Protein AF-A0A7K9BKX6-F1 (afdb_monomer_lite)

InterPro domains:
  IPR001978 Troponin [PF00992] (5-139)
  IPR027707 Troponin T [PTHR11521] (1-182)
  IPR038077 Troponin domain superfamily [G3DSA:1.20.5.350] (92-183)
  IPR038077 Troponin domain superfamily [SSF90250] (75-183)

Radius of gyration: 41.05 Å; chains: 1; bounding box: 101×27×125 Å

pLDDT: mean 86.69, std 15.36, range [41.31, 98.44]

Sequence (183 aa):
DIHRKRMEKDLNELQALIEAHFESRKKEEEELMSLKDRIEKRRAERAEQQRIRSEREKERQARVAEERARKEEEEARKRAEEEARKKKAFSNMLHFGGYMQKSEKKGGKRQTEREKKKKILSERRKPLNIDHLSEDKLRDKAKELWQTIRDLEAEKFDLQEKFKRQKYEINVLRNRVSDHQKV

Organism: NCBI:txid2585815

Structure (mmCIF, N/CA/C/O backbone):
data_AF-A0A7K9BKX6-F1
#
_entry.id   AF-A0A7K9BKX6-F1
#
loop_
_atom_site.group_PDB
_atom_site.id
_atom_site.type_symbol
_atom_site.label_atom_id
_atom_site.label_alt_id
_atom_site.label_comp_id
_atom_site.label_asym_id
_atom_site.label_entity_id
_atom_site.label_seq_id
_atom_site.pdbx_PDB_ins_code
_atom_site.Cartn_x
_atom_site.Cartn_y
_atom_site.Cartn_z
_atom_site.occupancy
_atom_site.B_iso_or_equiv
_atom_site.auth_seq_id
_atom_site.auth_comp_id
_atom_site.auth_asym_id
_atom_site.auth_atom_id
_atom_site.pdbx_PDB_model_num
ATOM 1 N N . ASP A 1 1 ? -54.425 11.930 74.522 1.00 69.31 1 ASP A N 1
ATOM 2 C CA . ASP A 1 1 ? -54.157 12.562 73.217 1.00 69.31 1 ASP A CA 1
ATOM 3 C C . ASP A 1 1 ? -53.451 11.555 72.304 1.00 69.31 1 ASP A C 1
ATOM 5 O O . ASP A 1 1 ? -52.259 11.311 72.455 1.00 69.31 1 ASP A O 1
ATOM 9 N N . ILE A 1 2 ? -54.225 10.857 71.468 1.00 87.25 2 ILE A N 1
ATOM 10 C CA . ILE A 1 2 ? -53.761 9.760 70.592 1.00 87.25 2 ILE A CA 1
ATOM 11 C C . ILE A 1 2 ? -53.184 10.314 69.283 1.00 87.25 2 ILE A C 1
ATOM 13 O O . ILE A 1 2 ? -52.241 9.752 68.732 1.00 87.25 2 ILE A O 1
ATOM 17 N N . HIS A 1 3 ? -53.724 11.441 68.815 1.00 90.94 3 HIS A N 1
ATOM 18 C CA . HIS A 1 3 ? -53.309 12.084 67.574 1.00 90.94 3 HIS A CA 1
ATOM 19 C C . HIS A 1 3 ? -51.856 12.559 67.654 1.00 90.94 3 HIS A C 1
ATOM 21 O O . HIS A 1 3 ? -51.069 12.287 66.753 1.00 90.94 3 HIS A O 1
ATOM 27 N N . ARG A 1 4 ? -51.473 13.197 68.767 1.00 90.94 4 ARG A N 1
ATOM 28 C CA . ARG A 1 4 ? -50.094 13.655 68.984 1.00 90.94 4 ARG A CA 1
ATOM 29 C C . ARG A 1 4 ? -49.081 12.510 68.950 1.00 90.94 4 ARG A C 1
ATOM 31 O O . ARG A 1 4 ? -48.081 12.616 68.258 1.00 90.94 4 ARG A O 1
ATOM 38 N N . LYS A 1 5 ? -49.384 11.391 69.620 1.00 91.69 5 LYS A N 1
ATOM 39 C CA . LYS A 1 5 ? -48.521 10.196 69.630 1.00 91.69 5 LYS A CA 1
ATOM 40 C C . LYS A 1 5 ? -48.386 9.550 68.251 1.00 91.69 5 LYS A C 1
ATOM 42 O O . LYS A 1 5 ? -47.322 9.036 67.928 1.00 91.69 5 LYS A O 1
ATOM 47 N N . ARG A 1 6 ? -49.456 9.558 67.446 1.00 91.81 6 ARG A N 1
ATOM 48 C CA . ARG A 1 6 ? -49.405 9.073 66.060 1.00 91.81 6 ARG A CA 1
ATOM 49 C C . ARG A 1 6 ? -48.524 9.983 65.205 1.00 91.81 6 ARG A C 1
ATOM 51 O O . ARG A 1 6 ? -47.612 9.488 64.567 1.00 91.81 6 ARG A O 1
ATOM 58 N N . MET A 1 7 ? -48.727 11.296 65.289 1.00 91.44 7 MET A N 1
ATOM 59 C CA . MET A 1 7 ? -47.935 12.268 64.535 1.00 91.44 7 MET A CA 1
ATOM 60 C C . MET A 1 7 ? -46.447 12.210 64.899 1.00 91.44 7 MET A C 1
ATOM 62 O O . MET A 1 7 ? -45.608 12.241 64.014 1.00 91.44 7 MET A O 1
ATOM 66 N N . GLU A 1 8 ? -46.114 12.063 66.181 1.00 93.38 8 GLU A N 1
ATOM 67 C CA . GLU A 1 8 ? -44.735 11.923 66.665 1.00 93.38 8 GLU A CA 1
ATOM 68 C C . GLU A 1 8 ? -44.078 10.617 66.186 1.00 93.38 8 GLU A C 1
ATOM 70 O O . GLU A 1 8 ? -42.917 10.614 65.782 1.00 93.38 8 GLU A O 1
ATOM 75 N N . LYS A 1 9 ? -44.838 9.514 66.151 1.00 94.75 9 LYS A N 1
ATOM 76 C CA . LYS A 1 9 ? -44.383 8.247 65.568 1.00 94.75 9 LYS A CA 1
ATOM 77 C C . LYS A 1 9 ? -44.112 8.388 64.066 1.00 94.75 9 LYS A C 1
ATOM 79 O O . LYS A 1 9 ? -43.040 7.994 63.619 1.00 94.75 9 LYS A O 1
ATOM 84 N N . ASP A 1 10 ? -45.052 8.960 63.318 1.00 94.00 10 ASP A N 1
ATOM 85 C CA . ASP A 1 10 ? -44.941 9.119 61.865 1.00 94.00 10 ASP A CA 1
ATOM 86 C C . ASP A 1 10 ? -43.761 10.037 61.496 1.00 94.00 10 ASP A C 1
ATOM 88 O O . ASP A 1 10 ? -43.053 9.783 60.525 1.00 94.00 10 ASP A O 1
ATOM 92 N N . LEU A 1 11 ? -43.499 11.077 62.298 1.00 95.12 11 LEU A N 1
ATOM 93 C CA . LEU A 1 11 ? -42.370 11.993 62.104 1.00 95.12 11 LEU A CA 1
ATOM 94 C C . LEU A 1 11 ? -41.026 11.299 62.368 1.00 95.12 11 LEU A C 1
ATOM 96 O O . LEU A 1 11 ? -40.093 11.457 61.584 1.00 95.12 11 LEU A O 1
ATOM 100 N N . ASN A 1 12 ? -40.950 10.470 63.414 1.00 94.56 12 ASN A N 1
ATOM 101 C CA . ASN A 1 12 ? -39.765 9.661 63.706 1.00 94.56 12 ASN A CA 1
ATOM 102 C C . ASN A 1 12 ? -39.516 8.589 62.633 1.00 94.56 12 ASN A C 1
ATOM 104 O O . ASN A 1 12 ? -38.376 8.395 62.215 1.00 94.56 12 ASN A O 1
ATOM 108 N N . GLU A 1 13 ? -40.565 7.911 62.156 1.00 94.19 13 GLU A N 1
ATOM 109 C CA . GLU A 1 13 ? -40.457 6.938 61.061 1.00 94.19 13 GLU A CA 1
ATOM 110 C C . GLU A 1 13 ? -40.026 7.615 59.754 1.00 94.19 13 GLU A C 1
ATOM 112 O O . GLU A 1 13 ? -39.146 7.104 59.061 1.00 94.19 13 GLU A O 1
ATOM 117 N N . LEU A 1 14 ? -40.580 8.790 59.440 1.00 95.62 14 LEU A N 1
ATOM 118 C CA . LEU A 1 14 ? -40.179 9.570 58.272 1.00 95.62 14 LEU A CA 1
ATOM 119 C C . LEU A 1 14 ? -38.705 9.979 58.350 1.00 95.62 14 LEU A C 1
ATOM 121 O O . LEU A 1 14 ? -37.978 9.838 57.369 1.00 95.62 14 LEU A O 1
ATOM 125 N N . GLN A 1 15 ? -38.247 10.449 59.509 1.00 95.06 15 GLN A N 1
ATOM 126 C CA . GLN A 1 15 ? -36.861 10.867 59.696 1.00 95.06 15 GLN A CA 1
ATOM 127 C C . GLN A 1 15 ? -35.887 9.685 59.590 1.00 95.06 15 GLN A C 1
ATOM 129 O O . GLN A 1 15 ? -34.880 9.788 58.891 1.00 95.06 15 GLN A O 1
ATOM 134 N N . ALA A 1 16 ? -36.242 8.529 60.160 1.00 95.44 16 ALA A N 1
ATOM 135 C CA . ALA A 1 16 ? -35.469 7.298 60.013 1.00 95.44 16 ALA A CA 1
ATOM 136 C C . ALA A 1 16 ? -35.407 6.809 58.553 1.00 95.44 16 ALA A C 1
ATOM 138 O O . ALA A 1 16 ? -34.349 6.384 58.090 1.00 95.44 16 ALA A O 1
ATOM 139 N N . LEU A 1 17 ? -36.512 6.895 57.801 1.00 96.75 17 LEU A N 1
ATOM 140 C CA . LEU A 1 17 ? -36.543 6.543 56.375 1.00 96.75 17 LEU A CA 1
ATOM 141 C C . LEU A 1 17 ? -35.673 7.479 55.531 1.00 96.75 17 LEU A C 1
ATOM 143 O O . LEU A 1 17 ? -34.969 7.019 54.630 1.00 96.75 17 LEU A O 1
ATOM 147 N N . ILE A 1 18 ? -35.708 8.780 55.827 1.00 95.94 18 ILE A N 1
ATOM 148 C CA . ILE A 1 18 ? -34.876 9.783 55.161 1.00 95.94 18 ILE A CA 1
ATOM 149 C C . ILE A 1 18 ? -33.394 9.479 55.409 1.00 95.94 18 ILE A C 1
ATOM 151 O O . ILE A 1 18 ? -32.629 9.359 54.450 1.00 95.94 18 ILE A O 1
ATOM 155 N N . GLU A 1 19 ? -32.990 9.300 56.668 1.00 96.38 19 GLU A N 1
ATOM 156 C CA . GLU A 1 19 ? -31.602 8.994 57.033 1.00 96.38 19 GLU A CA 1
ATOM 157 C C . GLU A 1 19 ? -31.124 7.679 56.408 1.00 96.38 19 GLU A C 1
ATOM 159 O O . GLU A 1 19 ? -30.064 7.650 55.779 1.00 96.38 19 GLU A O 1
ATOM 164 N N . ALA A 1 20 ? -31.933 6.616 56.478 1.00 96.94 20 ALA A N 1
ATOM 165 C CA . ALA A 1 20 ? -31.607 5.329 55.871 1.00 96.94 20 ALA A CA 1
ATOM 166 C C . ALA A 1 20 ? -31.428 5.432 54.346 1.00 96.94 20 ALA A C 1
ATOM 168 O O . ALA A 1 20 ? -30.498 4.841 53.792 1.00 96.94 20 ALA A O 1
ATOM 169 N N . HIS A 1 21 ? -32.278 6.204 53.659 1.00 97.62 21 HIS A N 1
ATOM 170 C CA . HIS A 1 21 ? -32.157 6.415 52.217 1.00 97.62 21 HIS A CA 1
ATOM 171 C C . HIS A 1 21 ? -30.866 7.162 51.855 1.00 97.62 21 HIS A C 1
ATOM 173 O O . HIS A 1 21 ? -30.152 6.745 50.940 1.00 97.62 21 HIS A O 1
ATOM 179 N N . PHE A 1 22 ? -30.541 8.243 52.571 1.00 97.44 22 PHE A N 1
ATOM 180 C CA . PHE A 1 22 ? -29.318 9.011 52.324 1.00 97.44 22 PHE A CA 1
ATOM 181 C C . PHE A 1 22 ? -28.056 8.208 52.634 1.00 97.44 22 PHE A C 1
ATOM 183 O O . PHE A 1 22 ? -27.125 8.213 51.830 1.00 97.44 22 PHE A O 1
ATOM 190 N N . GLU A 1 23 ? -28.027 7.478 53.750 1.00 97.06 23 GLU A N 1
ATOM 191 C CA . GLU A 1 23 ? -26.905 6.601 54.084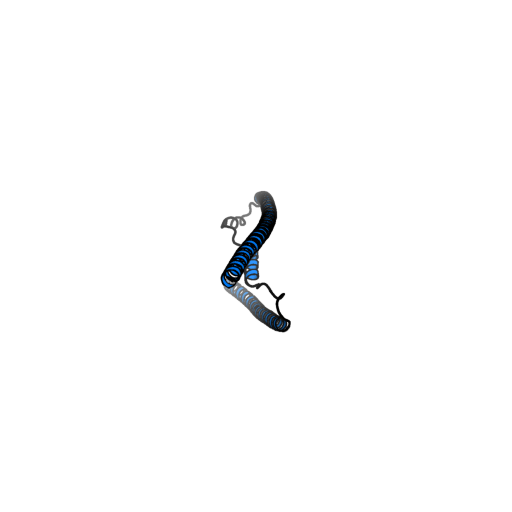 1.00 97.06 23 GLU A CA 1
ATOM 192 C C . GLU A 1 23 ? -26.711 5.493 53.048 1.00 97.06 23 GLU A C 1
ATOM 194 O O . GLU A 1 23 ? -25.579 5.239 52.629 1.00 97.06 23 GLU A O 1
ATOM 199 N N . SER A 1 24 ? -27.799 4.847 52.618 1.00 96.94 24 SER A N 1
ATOM 200 C CA . SER A 1 24 ? -27.739 3.787 51.610 1.00 96.94 24 SER A CA 1
ATOM 201 C C . SER A 1 24 ? -27.212 4.322 50.282 1.00 96.94 24 SER A C 1
ATOM 203 O O . SER A 1 24 ? -26.294 3.737 49.713 1.00 96.94 24 SER A O 1
ATOM 205 N N . ARG A 1 25 ? -27.748 5.454 49.805 1.00 96.94 25 ARG A N 1
ATOM 206 C CA . ARG A 1 25 ? -27.301 6.093 48.558 1.00 96.94 25 ARG A CA 1
ATOM 207 C C . ARG A 1 25 ? -25.845 6.516 48.629 1.00 96.94 25 ARG A C 1
ATOM 209 O O . ARG A 1 25 ? -25.101 6.254 47.696 1.00 96.94 25 ARG A O 1
ATOM 216 N N . LYS A 1 26 ? -25.428 7.127 49.737 1.00 97.19 26 LYS A N 1
ATOM 217 C CA . LYS A 1 26 ? -24.045 7.569 49.918 1.00 97.19 26 LYS A CA 1
ATOM 218 C C . LYS A 1 26 ? -23.067 6.393 49.869 1.00 97.19 26 LYS A C 1
ATOM 220 O O . LYS A 1 26 ? -22.067 6.477 49.166 1.00 97.19 26 LYS A O 1
ATOM 225 N N . LYS A 1 27 ? -23.373 5.292 50.566 1.00 97.12 27 LYS A N 1
ATOM 226 C CA . LYS A 1 27 ? -22.548 4.071 50.539 1.00 97.12 27 LYS A CA 1
ATOM 227 C C . LYS A 1 27 ? -22.476 3.477 49.130 1.00 97.12 27 LYS A C 1
ATOM 229 O O . LYS A 1 27 ? -21.385 3.197 48.644 1.00 97.12 27 LYS A O 1
ATOM 234 N N . GLU A 1 28 ? -23.615 3.357 48.450 1.00 95.50 28 GLU A N 1
ATOM 235 C CA . GLU A 1 28 ? -23.678 2.834 47.080 1.00 95.50 28 GLU A CA 1
ATOM 236 C C . GLU A 1 28 ? -22.910 3.722 46.081 1.00 95.50 28 GLU A C 1
ATOM 238 O O . GLU A 1 28 ? -22.169 3.218 45.235 1.00 95.50 28 GLU A O 1
ATOM 243 N N . GLU A 1 29 ? -23.029 5.048 46.191 1.00 96.12 29 GLU A N 1
ATOM 244 C CA . GLU A 1 29 ? -22.307 5.998 45.341 1.00 96.12 29 GLU A CA 1
ATOM 245 C C . GLU A 1 29 ? -20.794 5.959 45.583 1.00 96.12 29 GLU A C 1
ATOM 247 O O . GLU A 1 29 ? -20.027 5.945 44.617 1.00 96.12 29 GLU A O 1
ATOM 252 N N . GLU A 1 30 ? -20.346 5.891 46.840 1.00 96.81 30 GLU A N 1
ATOM 253 C CA . GLU A 1 30 ? -18.925 5.763 47.185 1.00 96.81 30 GLU A CA 1
ATOM 254 C C . GLU A 1 30 ? -18.325 4.452 46.644 1.00 96.81 30 GLU A C 1
ATOM 256 O O . GLU A 1 30 ? -17.238 4.456 46.053 1.00 96.81 30 GLU A O 1
ATOM 261 N N . GLU A 1 31 ? -19.047 3.335 46.766 1.00 96.00 31 GLU A N 1
ATOM 262 C CA . GLU A 1 31 ? -18.638 2.045 46.201 1.00 96.00 31 GLU A CA 1
ATOM 263 C C . GLU A 1 31 ? -18.579 2.085 44.669 1.00 96.00 31 GLU A C 1
ATOM 265 O O . GLU A 1 31 ? -17.600 1.627 44.062 1.00 96.00 31 GLU A O 1
ATOM 270 N N . LEU A 1 32 ? -19.588 2.684 44.030 1.00 96.62 32 LEU A N 1
ATOM 271 C CA . LEU A 1 32 ? -19.644 2.822 42.580 1.00 96.62 32 LEU A CA 1
ATOM 272 C C . LEU A 1 32 ? -18.514 3.715 42.053 1.00 96.62 32 LEU A C 1
ATOM 274 O O . LEU A 1 32 ? -17.904 3.382 41.033 1.00 96.62 32 LEU A O 1
ATOM 278 N N . MET A 1 33 ? -18.210 4.824 42.734 1.00 95.94 33 MET A N 1
ATOM 279 C CA . MET A 1 33 ? -17.077 5.687 42.389 1.00 95.94 33 MET A CA 1
ATOM 280 C C . MET A 1 33 ? -15.748 4.941 42.534 1.00 95.94 33 MET A C 1
ATOM 282 O O . MET A 1 33 ? -14.973 4.894 41.581 1.00 95.94 33 MET A O 1
ATOM 286 N N . SER A 1 34 ? -15.523 4.251 43.657 1.00 97.00 34 SER A N 1
ATOM 287 C CA . SER A 1 34 ? -14.314 3.439 43.870 1.00 97.00 34 SER A CA 1
ATOM 288 C C . SER A 1 34 ? -14.124 2.366 42.791 1.00 97.00 34 SER A C 1
ATOM 290 O O . SER A 1 34 ? -13.004 2.099 42.334 1.00 97.00 34 SER A O 1
ATOM 292 N N . LEU A 1 35 ? -15.217 1.733 42.353 1.00 97.38 35 LEU A N 1
ATOM 293 C CA . LEU A 1 35 ? -15.184 0.739 41.285 1.00 97.38 35 LEU A CA 1
ATOM 294 C C . LEU A 1 35 ? -14.858 1.372 39.925 1.00 97.38 35 LEU A C 1
ATOM 296 O O . LEU A 1 35 ? -14.028 0.831 39.185 1.00 97.38 35 LEU A O 1
ATOM 300 N N . LYS A 1 36 ? -15.476 2.515 39.602 1.00 96.94 36 LYS A N 1
ATOM 301 C CA . LYS A 1 36 ? -15.210 3.268 38.367 1.00 96.94 36 LYS A CA 1
ATOM 302 C C . LYS A 1 36 ? -13.753 3.715 38.288 1.00 96.94 36 LYS A C 1
ATOM 304 O O . LYS A 1 36 ? -13.104 3.404 37.290 1.00 96.94 36 LYS A O 1
ATOM 309 N N . ASP A 1 37 ? -13.211 4.292 39.356 1.00 97.31 37 ASP A N 1
ATOM 310 C CA . ASP A 1 37 ? -11.809 4.722 39.427 1.00 97.31 37 ASP A CA 1
ATOM 311 C C . ASP A 1 37 ? -10.844 3.558 39.178 1.00 97.31 37 ASP A C 1
ATOM 313 O O . ASP A 1 37 ? -9.831 3.680 38.484 1.00 97.31 37 ASP A O 1
ATOM 317 N N . ARG A 1 38 ? -11.162 2.374 39.712 1.00 97.81 38 ARG A N 1
ATOM 318 C CA . ARG A 1 38 ? -10.349 1.166 39.524 1.00 97.81 38 ARG A CA 1
ATOM 319 C C . ARG A 1 38 ? -10.413 0.646 38.091 1.00 97.81 38 ARG A C 1
ATOM 321 O O . ARG A 1 38 ? -9.401 0.186 37.558 1.00 97.81 38 ARG A O 1
ATOM 328 N N . ILE A 1 39 ? -11.587 0.705 37.461 1.00 96.56 39 ILE A N 1
ATOM 329 C CA . ILE A 1 39 ? -11.751 0.361 36.044 1.00 96.56 39 ILE A CA 1
ATOM 330 C C . ILE A 1 39 ? -10.978 1.348 35.169 1.00 96.56 39 ILE A C 1
ATOM 332 O O . ILE A 1 39 ? -10.296 0.916 34.237 1.00 96.56 39 ILE A O 1
ATOM 336 N N . GLU A 1 40 ? -11.060 2.641 35.467 1.00 96.81 40 GLU A N 1
ATOM 337 C CA . GLU A 1 40 ? -10.374 3.691 34.721 1.00 96.81 40 GLU A CA 1
ATOM 338 C C . GLU A 1 40 ? -8.855 3.544 34.819 1.00 96.81 40 GLU A C 1
ATOM 340 O O . GLU A 1 40 ? -8.191 3.467 33.784 1.00 96.81 40 GLU A O 1
ATOM 345 N N . LYS A 1 41 ? -8.312 3.331 36.026 1.00 97.50 41 LYS A N 1
ATOM 346 C CA . LYS A 1 41 ? -6.887 3.014 36.226 1.00 97.50 41 LYS A CA 1
ATOM 347 C C . LYS A 1 41 ? -6.447 1.802 35.403 1.00 97.50 41 LYS A C 1
ATOM 349 O O . LYS A 1 41 ? -5.485 1.890 34.647 1.00 97.50 41 LYS A O 1
ATOM 354 N N . ARG A 1 42 ? -7.203 0.697 35.435 1.00 96.56 42 ARG A N 1
ATOM 355 C CA . ARG A 1 42 ? -6.898 -0.502 34.624 1.00 96.56 42 ARG A CA 1
ATOM 356 C C . ARG A 1 42 ? -6.993 -0.264 33.115 1.00 96.56 42 ARG A C 1
ATOM 358 O O . ARG A 1 42 ? -6.379 -1.005 32.344 1.00 96.56 42 ARG A O 1
ATOM 365 N N . ARG A 1 43 ? -7.834 0.667 32.658 1.00 96.69 43 ARG A N 1
ATOM 366 C CA . ARG A 1 43 ? -7.916 1.051 31.239 1.00 96.69 43 ARG A CA 1
ATOM 367 C C . ARG A 1 43 ? -6.710 1.901 30.848 1.00 96.69 43 ARG A C 1
ATOM 369 O O . ARG A 1 43 ? -6.109 1.611 29.817 1.00 96.69 43 ARG A O 1
ATOM 376 N N . ALA A 1 44 ? -6.330 2.866 31.683 1.00 94.56 44 ALA A N 1
ATOM 377 C CA . ALA A 1 44 ? -5.144 3.692 31.487 1.00 94.56 44 ALA A CA 1
ATOM 378 C C . ALA A 1 44 ? -3.859 2.845 31.455 1.00 94.56 44 ALA A C 1
ATOM 380 O O . ALA A 1 44 ? -3.076 2.961 30.518 1.00 94.56 44 ALA A O 1
ATOM 381 N N . GLU A 1 45 ? -3.693 1.905 32.390 1.00 96.25 45 GLU A N 1
ATOM 382 C CA . GLU A 1 45 ? -2.558 0.969 32.410 1.00 96.25 45 GLU A CA 1
ATOM 383 C C . GLU A 1 45 ? -2.473 0.124 31.132 1.00 96.25 45 GLU A C 1
ATOM 385 O O . GLU A 1 45 ? -1.395 -0.048 30.564 1.00 96.25 45 GLU A O 1
ATOM 390 N N . ARG A 1 46 ? -3.608 -0.387 30.634 1.00 96.38 46 ARG A N 1
ATOM 391 C CA . ARG A 1 46 ? -3.646 -1.140 29.369 1.00 96.38 46 ARG A CA 1
ATOM 392 C C . ARG A 1 46 ? -3.305 -0.267 28.163 1.00 96.38 46 ARG A C 1
ATOM 394 O O . ARG A 1 46 ? -2.587 -0.727 27.277 1.00 96.38 46 ARG A O 1
ATOM 401 N N . ALA A 1 47 ? -3.801 0.968 28.126 1.00 94.75 47 ALA A N 1
ATOM 402 C CA . ALA A 1 47 ? -3.469 1.920 27.071 1.00 94.75 47 ALA A CA 1
ATOM 403 C C . ALA A 1 47 ? -1.964 2.238 27.062 1.00 94.75 47 ALA A C 1
ATOM 405 O O . ALA A 1 47 ? -1.341 2.234 26.000 1.00 94.75 47 ALA A O 1
ATOM 406 N N . GLU A 1 48 ? -1.367 2.412 28.241 1.00 95.25 48 GLU A N 1
ATOM 407 C CA . GLU A 1 48 ? 0.065 2.670 28.382 1.00 95.25 48 GLU A CA 1
ATOM 408 C C . GLU A 1 48 ? 0.911 1.453 27.983 1.00 95.25 48 GLU A C 1
ATOM 410 O O . GLU A 1 48 ? 1.859 1.575 27.207 1.00 95.25 48 GLU A O 1
ATOM 415 N N . GLN A 1 49 ? 0.521 0.242 28.397 1.00 94.25 49 GLN A N 1
ATOM 416 C CA . GLN A 1 49 ? 1.176 -0.988 27.938 1.00 94.25 49 GLN A CA 1
ATOM 417 C C . GLN A 1 49 ? 1.148 -1.123 26.410 1.00 94.25 49 GLN A C 1
ATOM 419 O O . GLN A 1 49 ? 2.141 -1.543 25.808 1.00 94.25 49 GLN A O 1
ATOM 424 N N . GLN A 1 50 ? 0.034 -0.758 25.773 1.00 92.56 50 GLN A N 1
ATOM 425 C CA . GLN A 1 50 ? -0.090 -0.793 24.319 1.00 92.56 50 GLN A CA 1
ATOM 426 C C . GLN A 1 50 ? 0.812 0.252 23.646 1.00 92.56 50 GLN A C 1
ATOM 428 O O . GLN A 1 50 ? 1.472 -0.072 22.655 1.00 92.56 50 GLN A O 1
ATOM 433 N N . ARG A 1 51 ? 0.906 1.469 24.204 1.00 93.75 51 ARG A N 1
ATOM 434 C CA . ARG A 1 51 ? 1.858 2.499 23.753 1.00 93.75 51 ARG A CA 1
ATOM 435 C C . ARG A 1 51 ? 3.298 2.001 23.819 1.00 93.75 51 ARG A C 1
ATOM 437 O O . ARG A 1 51 ? 3.987 2.035 22.803 1.00 93.75 51 ARG A O 1
ATOM 444 N N . ILE A 1 52 ? 3.722 1.467 24.964 1.00 94.81 52 ILE A N 1
ATOM 445 C CA . ILE A 1 52 ? 5.087 0.956 25.162 1.00 94.81 52 ILE A CA 1
ATOM 446 C C . ILE A 1 52 ? 5.402 -0.172 24.170 1.00 94.81 52 ILE A C 1
ATOM 448 O O . ILE A 1 52 ? 6.496 -0.221 23.606 1.00 94.81 52 ILE A O 1
ATOM 452 N N . ARG A 1 53 ? 4.454 -1.088 23.922 1.00 92.62 53 ARG A N 1
ATOM 453 C CA . ARG A 1 53 ? 4.629 -2.149 22.915 1.00 92.62 53 ARG A CA 1
ATOM 454 C C . ARG A 1 53 ? 4.805 -1.573 21.513 1.00 92.62 53 ARG A C 1
ATOM 456 O O . ARG A 1 53 ? 5.745 -1.965 20.825 1.00 92.62 53 ARG A O 1
ATOM 463 N N . SER A 1 54 ? 3.950 -0.629 21.121 1.00 92.75 54 SER A N 1
ATOM 464 C CA . SER A 1 54 ? 4.034 0.029 19.815 1.00 92.75 54 SER A CA 1
ATOM 465 C C . SER A 1 54 ? 5.348 0.792 19.633 1.00 92.75 54 SER A C 1
ATOM 467 O O . SER A 1 54 ? 5.923 0.765 18.547 1.00 92.75 54 SER A O 1
ATOM 469 N N . GLU A 1 55 ? 5.836 1.457 20.678 1.00 93.06 55 GLU A N 1
ATOM 470 C CA . GLU A 1 55 ? 7.089 2.209 20.646 1.00 93.06 55 GLU A CA 1
ATOM 471 C C . GLU A 1 55 ? 8.302 1.280 20.524 1.00 93.06 55 GLU A C 1
ATOM 473 O O . GLU A 1 55 ? 9.132 1.472 19.636 1.00 93.06 55 GLU A O 1
ATOM 478 N N . ARG A 1 56 ? 8.346 0.196 21.311 1.00 93.44 56 ARG A N 1
ATOM 479 C CA . ARG A 1 56 ? 9.393 -0.836 21.207 1.00 93.44 56 ARG A CA 1
ATOM 480 C C . ARG A 1 56 ? 9.415 -1.519 19.841 1.00 93.44 56 ARG A C 1
ATOM 482 O O . ARG A 1 56 ? 10.485 -1.868 19.343 1.00 93.44 56 ARG A O 1
ATOM 489 N N . GLU A 1 57 ? 8.253 -1.753 19.236 1.00 91.81 57 GLU A N 1
ATOM 490 C CA . GLU A 1 57 ? 8.174 -2.329 17.893 1.00 91.81 57 GLU A CA 1
ATOM 491 C C . GLU A 1 57 ? 8.683 -1.349 16.832 1.00 91.81 57 GLU A C 1
ATOM 493 O O . GLU A 1 57 ? 9.486 -1.729 15.976 1.00 91.81 57 GLU A O 1
ATOM 498 N N . LYS A 1 58 ? 8.302 -0.072 16.939 1.00 93.25 58 LYS A N 1
ATOM 499 C CA . LYS A 1 58 ? 8.792 0.991 16.057 1.00 93.25 58 LYS A CA 1
ATOM 500 C C . LYS A 1 58 ? 10.309 1.165 16.163 1.00 93.25 58 LYS A C 1
ATOM 502 O O . LYS A 1 58 ? 10.976 1.272 15.138 1.00 93.25 58 LYS A O 1
ATOM 507 N N . GLU A 1 59 ? 10.864 1.128 17.372 1.00 92.31 59 GLU A N 1
ATOM 508 C CA . GLU A 1 59 ? 12.310 1.198 17.611 1.00 92.31 59 GLU A CA 1
ATOM 509 C C . GLU A 1 59 ? 13.046 -0.004 16.997 1.00 92.31 59 GLU A C 1
ATOM 511 O O . GLU A 1 59 ? 14.064 0.158 16.322 1.00 92.31 59 GLU A O 1
ATOM 516 N N . ARG A 1 60 ? 12.506 -1.223 17.146 1.00 91.31 60 ARG A N 1
ATOM 517 C CA . ARG A 1 60 ? 13.071 -2.421 16.500 1.00 91.31 60 ARG A CA 1
ATOM 518 C C . ARG A 1 60 ? 13.071 -2.302 14.979 1.00 91.31 60 ARG A C 1
ATOM 520 O O . ARG A 1 60 ? 14.082 -2.622 14.355 1.00 91.31 60 ARG A O 1
ATOM 527 N N . GLN A 1 61 ? 11.969 -1.843 14.388 1.00 88.12 61 GLN A N 1
ATOM 528 C CA . GLN A 1 61 ? 11.883 -1.630 12.942 1.00 88.12 61 GLN A CA 1
ATOM 529 C C . GLN A 1 61 ? 12.871 -0.555 12.472 1.00 88.12 61 GLN A C 1
ATOM 531 O O . GLN A 1 61 ? 13.551 -0.759 11.466 1.00 88.12 61 GLN A O 1
ATOM 536 N N . ALA A 1 62 ? 13.006 0.545 13.220 1.00 89.94 62 ALA A N 1
ATOM 537 C CA . ALA A 1 62 ? 13.965 1.606 12.925 1.00 89.94 62 ALA A CA 1
ATOM 538 C C . ALA A 1 62 ? 15.413 1.094 12.962 1.00 89.94 62 ALA A C 1
ATOM 540 O O . ALA A 1 62 ? 16.155 1.318 12.010 1.00 89.94 62 ALA A O 1
ATOM 541 N N . ARG A 1 63 ? 15.792 0.317 13.987 1.00 90.06 63 ARG A N 1
ATOM 542 C CA . ARG A 1 63 ? 17.140 -0.263 14.103 1.00 90.06 63 ARG A CA 1
ATOM 543 C C . ARG A 1 63 ? 17.470 -1.220 12.957 1.00 90.06 63 ARG A C 1
ATOM 545 O O . ARG A 1 63 ? 18.577 -1.190 12.432 1.00 90.06 63 ARG A O 1
ATOM 552 N N . VAL A 1 64 ? 16.514 -2.056 12.545 1.00 88.81 64 VAL A N 1
ATOM 553 C CA . VAL A 1 64 ? 16.697 -2.960 11.394 1.00 88.81 64 VAL A CA 1
ATOM 554 C C . VAL A 1 64 ? 16.832 -2.169 10.090 1.00 88.81 64 VAL A C 1
ATOM 556 O O . VAL A 1 64 ? 17.657 -2.515 9.244 1.00 88.81 64 VAL A O 1
ATOM 559 N N . ALA A 1 65 ? 16.049 -1.102 9.919 1.00 87.75 65 ALA A N 1
ATOM 560 C CA . ALA A 1 65 ? 16.150 -0.229 8.755 1.00 87.75 65 ALA A CA 1
ATOM 561 C C . ALA A 1 65 ? 17.498 0.509 8.708 1.00 87.75 65 ALA A C 1
ATOM 563 O O . ALA A 1 65 ? 18.106 0.586 7.642 1.00 87.75 65 ALA A O 1
ATOM 564 N N . GLU A 1 66 ? 17.991 0.990 9.849 1.00 86.44 66 GLU A N 1
A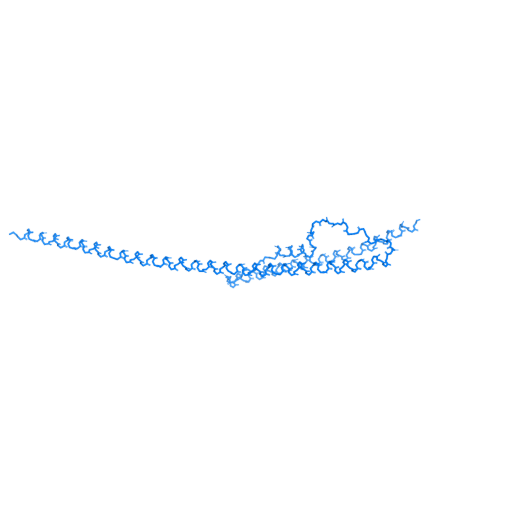TOM 565 C CA . GLU A 1 66 ? 19.286 1.663 9.968 1.00 86.44 66 GLU A CA 1
ATOM 566 C C . GLU A 1 66 ? 20.461 0.703 9.728 1.00 86.44 66 GLU A C 1
ATOM 568 O O . GLU A 1 66 ? 21.362 1.017 8.952 1.00 86.44 66 GLU A O 1
ATOM 573 N N . GLU A 1 67 ? 20.434 -0.505 10.303 1.00 83.75 67 GLU A N 1
ATOM 574 C CA . GLU A 1 67 ? 21.469 -1.521 10.061 1.00 83.75 67 GLU A CA 1
ATOM 575 C C . GLU A 1 67 ? 21.510 -1.928 8.582 1.00 83.75 67 GLU A C 1
ATOM 577 O O . GLU A 1 67 ? 22.584 -2.065 7.989 1.00 83.75 67 GLU A O 1
ATOM 582 N N . ARG A 1 68 ? 20.338 -2.078 7.956 1.00 83.38 68 ARG A N 1
ATOM 583 C CA . ARG A 1 68 ? 20.233 -2.360 6.524 1.00 83.38 68 ARG A CA 1
ATOM 584 C C . ARG A 1 68 ? 20.761 -1.201 5.682 1.00 83.38 68 ARG A C 1
ATOM 586 O O . ARG A 1 68 ? 21.519 -1.451 4.751 1.00 83.38 68 ARG A O 1
ATOM 593 N N . ALA A 1 69 ? 20.417 0.040 6.022 1.00 84.00 69 ALA A N 1
ATOM 594 C CA . ALA A 1 69 ? 20.924 1.223 5.334 1.00 84.00 69 ALA A CA 1
ATOM 595 C C . ALA A 1 69 ? 22.454 1.330 5.446 1.00 84.00 69 ALA A C 1
ATOM 597 O O . ALA A 1 69 ? 23.123 1.589 4.448 1.00 84.00 69 ALA A O 1
ATOM 598 N N . ARG A 1 70 ? 23.020 1.036 6.622 1.00 81.50 70 ARG A N 1
ATOM 599 C CA . ARG A 1 70 ? 24.469 1.038 6.853 1.00 81.50 70 ARG A CA 1
ATOM 600 C C . ARG A 1 70 ? 25.188 -0.063 6.066 1.00 81.50 70 ARG A C 1
ATOM 602 O O . ARG A 1 70 ? 26.240 0.200 5.489 1.00 81.50 70 ARG A O 1
ATOM 609 N N . LYS A 1 71 ? 24.618 -1.273 5.987 1.00 81.94 71 LYS A N 1
ATOM 610 C CA . LYS A 1 71 ? 25.148 -2.361 5.138 1.00 81.94 71 LYS A CA 1
ATOM 611 C C . LYS A 1 71 ? 25.074 -2.012 3.651 1.00 81.94 71 LYS A C 1
ATOM 613 O O . LYS A 1 71 ? 26.035 -2.248 2.925 1.00 81.94 71 LYS A O 1
ATOM 618 N N . GLU A 1 72 ? 23.967 -1.421 3.200 1.00 78.06 72 GLU A N 1
ATOM 619 C CA . GLU A 1 72 ? 23.809 -0.964 1.814 1.00 78.06 72 GLU A CA 1
ATOM 620 C C . GLU A 1 72 ? 24.807 0.160 1.468 1.00 78.06 72 GLU A C 1
ATOM 622 O O . GLU A 1 72 ? 25.363 0.166 0.368 1.00 78.06 72 GLU A O 1
ATOM 627 N N . GLU A 1 73 ? 25.101 1.068 2.404 1.00 76.38 73 GLU A N 1
ATOM 628 C CA . GLU A 1 73 ? 26.104 2.125 2.233 1.00 76.38 73 GLU A CA 1
ATOM 629 C C . GLU A 1 73 ? 27.543 1.578 2.208 1.00 76.38 73 GLU A C 1
ATOM 631 O O . GLU A 1 73 ? 28.337 1.978 1.352 1.00 76.38 73 GLU A O 1
ATOM 636 N N . GLU A 1 74 ? 27.880 0.618 3.075 1.00 80.06 74 GLU A N 1
ATOM 637 C CA . GLU A 1 74 ? 29.205 -0.017 3.089 1.00 80.06 74 GLU A CA 1
ATOM 638 C C . GLU A 1 74 ? 29.449 -0.872 1.832 1.00 80.06 74 GLU A C 1
ATOM 640 O O . GLU A 1 74 ? 30.528 -0.807 1.237 1.00 80.06 74 GLU A O 1
ATOM 645 N N . GLU A 1 75 ? 28.446 -1.624 1.364 1.00 77.81 75 GLU A N 1
ATOM 646 C CA . GLU A 1 75 ? 28.532 -2.345 0.089 1.00 77.81 75 GLU A CA 1
ATOM 647 C C . GLU A 1 75 ? 28.649 -1.397 -1.106 1.00 77.81 75 GLU A C 1
ATOM 649 O O . GLU A 1 75 ? 29.415 -1.666 -2.034 1.00 77.81 75 GLU A O 1
ATOM 654 N N . ALA A 1 76 ? 27.912 -0.283 -1.107 1.00 77.88 76 ALA A N 1
ATOM 655 C CA . ALA A 1 76 ? 28.024 0.723 -2.156 1.00 77.88 76 ALA A CA 1
ATOM 656 C C . ALA A 1 76 ? 29.420 1.360 -2.170 1.00 77.88 76 ALA A C 1
ATOM 658 O O . ALA A 1 76 ? 29.991 1.553 -3.245 1.00 77.88 76 ALA A O 1
ATOM 659 N N . ARG A 1 77 ? 30.004 1.621 -0.994 1.00 78.88 77 ARG A N 1
ATOM 660 C CA . ARG A 1 77 ? 31.368 2.142 -0.873 1.00 78.88 77 ARG A CA 1
ATOM 661 C C . ARG A 1 77 ? 32.412 1.132 -1.351 1.00 78.88 77 ARG A C 1
ATOM 663 O O . ARG A 1 77 ? 33.269 1.509 -2.144 1.00 78.88 77 ARG A O 1
ATOM 670 N N . LYS A 1 78 ? 32.312 -0.145 -0.960 1.00 79.62 78 LYS A N 1
ATOM 671 C CA . LYS A 1 78 ? 33.217 -1.209 -1.442 1.00 79.62 78 LYS A CA 1
ATOM 672 C C . LYS A 1 78 ? 33.115 -1.410 -2.954 1.00 79.62 78 LYS A C 1
ATOM 674 O O . LYS A 1 78 ? 34.142 -1.498 -3.619 1.00 79.62 78 LYS A O 1
ATOM 679 N N . ARG A 1 79 ? 31.901 -1.407 -3.523 1.00 76.06 79 ARG A N 1
ATOM 680 C CA . ARG A 1 79 ? 31.707 -1.467 -4.985 1.00 76.06 79 ARG A CA 1
ATOM 681 C C . ARG A 1 79 ? 32.314 -0.251 -5.687 1.00 76.06 79 ARG A C 1
ATOM 683 O O . ARG A 1 79 ? 32.964 -0.425 -6.711 1.00 76.06 79 ARG A O 1
ATOM 690 N N . ALA A 1 80 ? 32.160 0.951 -5.130 1.00 77.69 80 ALA A N 1
ATOM 691 C CA . ALA A 1 80 ? 32.764 2.162 -5.685 1.00 77.69 80 ALA A CA 1
ATOM 692 C C . ALA A 1 80 ? 34.302 2.152 -5.592 1.00 77.69 80 ALA A C 1
ATOM 694 O O . ALA A 1 80 ? 34.970 2.584 -6.529 1.00 77.69 80 ALA A O 1
ATOM 695 N N . GLU A 1 81 ? 34.878 1.632 -4.504 1.00 78.69 81 GLU A N 1
ATOM 696 C CA . GLU A 1 81 ? 36.331 1.480 -4.342 1.00 78.69 81 GLU A CA 1
ATOM 697 C C . GLU A 1 81 ? 36.903 0.399 -5.281 1.00 78.69 81 GLU A C 1
ATOM 699 O O . GLU A 1 81 ? 37.942 0.624 -5.907 1.00 78.69 81 GLU A O 1
ATOM 704 N N . GLU A 1 82 ? 36.215 -0.734 -5.474 1.00 77.19 82 GLU A N 1
ATOM 705 C CA . GLU A 1 82 ? 36.595 -1.742 -6.475 1.00 77.19 82 GLU A CA 1
ATOM 706 C C . GLU A 1 82 ? 36.470 -1.223 -7.909 1.00 77.19 82 GLU A C 1
ATOM 708 O O . GLU A 1 82 ? 37.348 -1.480 -8.734 1.00 77.19 82 GLU A O 1
ATOM 713 N N . GLU A 1 83 ? 35.408 -0.480 -8.224 1.00 73.25 83 GLU A N 1
ATOM 714 C CA . GLU A 1 83 ? 35.221 0.139 -9.536 1.00 73.25 83 GLU A CA 1
ATOM 715 C C . GLU A 1 83 ? 36.287 1.211 -9.789 1.00 73.25 83 GLU A C 1
ATOM 717 O O . GLU A 1 83 ? 36.856 1.259 -10.877 1.00 73.25 83 GLU A O 1
ATOM 722 N N . ALA A 1 84 ? 36.651 2.007 -8.779 1.00 74.69 84 ALA A N 1
ATOM 723 C CA . ALA A 1 84 ? 37.749 2.965 -8.866 1.00 74.69 84 ALA A CA 1
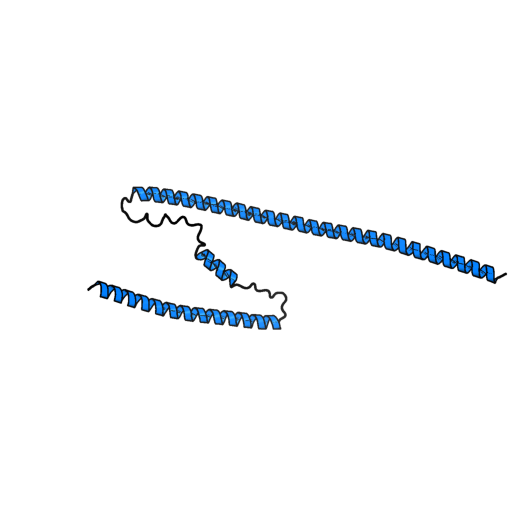ATOM 724 C C . ALA A 1 84 ? 39.109 2.271 -9.038 1.00 74.69 84 ALA A C 1
ATOM 726 O O . ALA A 1 84 ? 39.924 2.720 -9.846 1.00 74.69 84 ALA A O 1
ATOM 727 N N . ARG A 1 85 ? 39.355 1.150 -8.348 1.00 74.00 85 ARG A N 1
ATOM 728 C CA . ARG A 1 85 ? 40.580 0.350 -8.506 1.00 74.00 85 ARG A CA 1
ATOM 729 C C . ARG A 1 85 ? 40.653 -0.295 -9.891 1.00 74.00 85 ARG A C 1
ATOM 731 O O . ARG A 1 85 ? 41.702 -0.222 -10.529 1.00 74.00 85 ARG A O 1
ATOM 738 N N . LYS A 1 86 ? 39.539 -0.842 -10.396 1.00 67.81 86 LYS A N 1
ATOM 739 C CA . LYS A 1 86 ? 39.412 -1.356 -11.772 1.00 67.81 86 LYS A CA 1
ATOM 740 C C . LYS A 1 86 ? 39.600 -0.246 -12.801 1.00 67.81 86 LYS A C 1
ATOM 742 O O . LYS A 1 86 ? 40.353 -0.431 -13.747 1.00 67.81 86 LYS A O 1
ATOM 747 N N . LYS A 1 87 ? 39.003 0.931 -12.594 1.00 66.62 87 LYS A N 1
ATOM 748 C CA . LYS A 1 87 ? 39.157 2.098 -13.472 1.00 66.62 87 LYS A CA 1
ATOM 749 C C . LYS A 1 87 ? 40.587 2.634 -13.458 1.00 66.62 87 LYS A C 1
ATOM 751 O O . LYS A 1 87 ? 41.080 3.006 -14.512 1.00 66.62 87 LYS A O 1
ATOM 756 N N . LYS A 1 88 ? 41.281 2.629 -12.316 1.00 66.44 88 LYS A N 1
ATOM 757 C CA . LYS A 1 88 ? 42.694 3.035 -12.212 1.00 66.44 88 LYS A CA 1
ATOM 758 C C . LYS A 1 88 ? 43.628 2.030 -12.896 1.00 66.44 88 LYS A C 1
ATOM 760 O O . LYS A 1 88 ? 44.542 2.445 -13.598 1.00 66.44 88 LYS A O 1
ATOM 765 N N . ALA A 1 89 ? 43.355 0.729 -12.772 1.00 64.25 89 ALA A N 1
ATOM 766 C CA . ALA A 1 89 ? 44.076 -0.314 -13.506 1.00 64.25 89 ALA A CA 1
ATOM 767 C C . ALA A 1 89 ? 43.823 -0.235 -15.026 1.00 64.25 89 ALA A C 1
ATOM 769 O O . ALA A 1 89 ? 44.756 -0.332 -15.815 1.00 64.25 89 ALA A O 1
ATOM 770 N N . PHE A 1 90 ? 42.579 0.024 -15.437 1.00 54.34 90 PHE A N 1
ATOM 771 C CA . PHE A 1 90 ? 42.192 0.170 -16.844 1.00 54.34 90 PHE A CA 1
ATOM 772 C C . PHE A 1 90 ? 42.693 1.492 -17.458 1.00 54.34 90 PHE A C 1
ATOM 774 O O . PHE A 1 90 ? 43.094 1.525 -18.616 1.00 54.34 90 PHE A O 1
ATOM 781 N N . SER A 1 91 ? 42.761 2.569 -16.666 1.00 53.16 91 SER A N 1
ATOM 782 C CA . SER A 1 91 ? 43.307 3.877 -17.061 1.00 53.16 91 SER A CA 1
ATOM 783 C C . SER A 1 91 ? 44.817 3.851 -17.298 1.00 53.16 91 SER A C 1
ATOM 785 O O . SER A 1 91 ? 45.293 4.649 -18.097 1.00 53.16 91 SER A O 1
ATOM 787 N N . ASN A 1 92 ? 45.565 2.951 -16.650 1.00 51.62 92 ASN A N 1
ATOM 788 C CA . ASN A 1 92 ? 46.993 2.758 -16.934 1.00 51.62 92 ASN A CA 1
ATOM 789 C C . ASN A 1 92 ? 47.245 1.940 -18.215 1.00 51.62 92 ASN A C 1
ATOM 791 O O . ASN A 1 92 ? 48.358 1.958 -18.727 1.00 51.62 92 ASN A O 1
ATOM 795 N N . MET A 1 93 ? 46.233 1.232 -18.733 1.00 49.84 93 MET A N 1
ATOM 796 C CA . MET A 1 93 ? 46.336 0.414 -19.950 1.00 49.84 93 MET A CA 1
ATOM 797 C C . MET A 1 93 ? 45.776 1.115 -21.198 1.00 49.84 93 MET A C 1
ATOM 799 O O . MET A 1 93 ? 46.088 0.725 -22.317 1.00 49.84 93 MET A O 1
ATOM 803 N N . LEU A 1 94 ? 44.963 2.161 -21.028 1.00 47.00 94 LEU A N 1
ATOM 804 C CA . LEU A 1 94 ? 44.303 2.869 -22.124 1.00 47.00 94 LEU A CA 1
ATOM 805 C C . LEU A 1 94 ? 44.640 4.359 -22.107 1.00 47.00 94 LEU A C 1
ATOM 807 O O . LEU A 1 94 ? 43.801 5.217 -21.833 1.00 47.00 94 LEU A O 1
ATOM 811 N N . HIS A 1 95 ? 45.863 4.664 -22.538 1.00 52.62 95 HIS A N 1
ATOM 812 C CA . HIS A 1 95 ? 46.136 5.872 -23.319 1.00 52.62 95 HIS A CA 1
ATOM 813 C C . HIS A 1 95 ? 45.420 5.781 -24.685 1.00 52.62 95 HIS A C 1
ATOM 815 O O . HIS A 1 95 ? 46.047 5.736 -25.737 1.00 52.62 95 HIS A O 1
ATOM 821 N N . PHE A 1 96 ? 44.086 5.724 -24.693 1.00 41.31 96 PHE A N 1
ATOM 822 C CA . PHE A 1 96 ? 43.313 5.868 -25.923 1.00 41.31 96 PHE A CA 1
ATOM 823 C C . PHE A 1 96 ? 41.983 6.562 -25.623 1.00 41.31 96 PHE A C 1
ATOM 825 O O . PHE A 1 96 ? 41.128 6.050 -24.899 1.00 41.31 96 PHE A O 1
ATOM 832 N N . GLY A 1 97 ? 41.892 7.805 -26.097 1.00 50.88 97 GLY A N 1
ATOM 833 C CA . GLY A 1 97 ? 40.898 8.798 -25.716 1.00 50.88 97 GLY A CA 1
ATOM 834 C C . GLY A 1 97 ? 39.445 8.396 -25.963 1.00 50.88 97 GLY A C 1
ATOM 835 O O . GLY A 1 97 ? 39.114 7.660 -26.886 1.00 50.88 97 GLY A O 1
ATOM 836 N N . GLY A 1 98 ? 38.563 8.951 -25.127 1.00 51.81 98 GLY A N 1
ATOM 837 C CA . GLY A 1 98 ? 37.123 9.015 -25.396 1.00 51.81 98 GLY A CA 1
ATOM 838 C C . GLY A 1 98 ? 36.208 8.713 -24.208 1.00 51.81 98 GLY A C 1
ATOM 839 O O . GLY A 1 98 ? 35.048 9.115 -24.223 1.00 51.81 98 GLY A O 1
ATOM 840 N N . TYR A 1 99 ? 36.688 8.057 -23.145 1.00 47.59 99 TYR A N 1
ATOM 841 C CA . TYR A 1 99 ? 35.791 7.552 -22.087 1.00 47.59 99 TYR A CA 1
ATOM 842 C C . TYR A 1 99 ? 35.614 8.468 -20.857 1.00 47.59 99 TYR A C 1
ATOM 844 O O . TYR A 1 99 ? 34.945 8.100 -19.891 1.00 47.59 99 TYR A O 1
ATOM 852 N N . MET A 1 100 ? 36.179 9.680 -20.873 1.00 45.34 100 MET A N 1
ATOM 853 C CA . MET A 1 100 ? 36.174 10.604 -19.723 1.00 45.34 100 MET A CA 1
ATOM 854 C C . MET A 1 100 ? 35.165 11.759 -19.834 1.00 45.34 100 MET A C 1
ATOM 856 O O . MET A 1 100 ? 35.263 12.715 -19.080 1.00 45.34 100 MET A O 1
ATOM 860 N N . GLN A 1 101 ? 34.158 11.688 -20.714 1.00 50.50 101 GLN A N 1
ATOM 861 C CA . GLN A 1 101 ? 33.160 12.770 -20.841 1.00 50.50 101 GLN A CA 1
ATOM 862 C C . GLN A 1 101 ? 31.814 12.493 -20.140 1.00 50.50 101 GLN A C 1
ATOM 864 O O . GLN A 1 101 ? 30.917 13.332 -20.155 1.00 50.50 101 GLN A O 1
ATOM 869 N N . LYS A 1 102 ? 31.637 11.328 -19.496 1.00 52.22 102 LYS A N 1
ATOM 870 C CA . LYS A 1 102 ? 30.378 10.976 -18.799 1.00 52.22 102 LYS A CA 1
ATOM 871 C C . LYS A 1 102 ? 30.461 10.928 -17.271 1.00 52.22 102 LYS A C 1
ATOM 873 O O . LYS A 1 102 ? 29.429 10.731 -16.637 1.00 52.22 102 LYS A O 1
ATOM 878 N N . SER A 1 103 ? 31.631 11.132 -16.662 1.00 47.44 103 SER A N 1
ATOM 879 C CA . SER A 1 103 ? 31.779 11.075 -15.196 1.00 47.44 103 SER A CA 1
ATOM 880 C C . SER A 1 103 ? 31.505 12.393 -14.458 1.00 47.44 103 SER A C 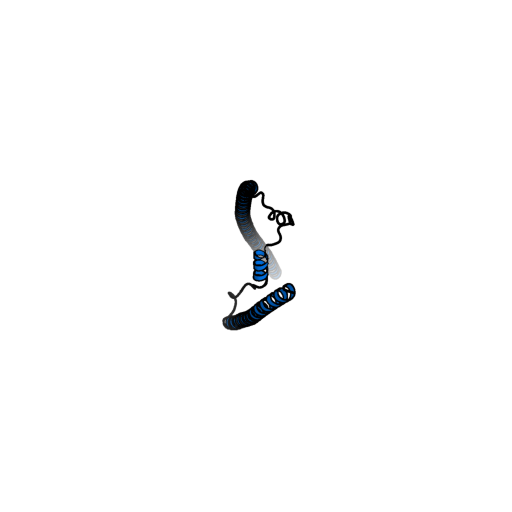1
ATOM 882 O O . SER A 1 103 ? 31.401 12.375 -13.236 1.00 47.44 103 SER A O 1
ATOM 884 N N . GLU A 1 104 ? 31.314 13.516 -15.157 1.00 44.72 104 GLU A N 1
ATOM 885 C CA . GLU A 1 104 ? 31.114 14.843 -14.542 1.00 44.72 104 GLU A CA 1
ATOM 886 C C . GLU A 1 104 ? 29.651 15.318 -14.514 1.00 44.72 104 GLU A C 1
ATOM 888 O O . GLU A 1 104 ? 29.344 16.491 -14.699 1.00 44.72 104 GLU A O 1
ATOM 893 N N . LYS A 1 105 ? 28.701 14.421 -14.239 1.00 50.94 105 LYS A N 1
ATOM 894 C CA . LYS A 1 105 ? 27.363 14.837 -13.779 1.00 50.94 105 LYS A CA 1
ATOM 895 C C . LYS A 1 105 ? 27.121 14.347 -12.357 1.00 50.94 105 LYS A C 1
ATOM 897 O O . LYS A 1 105 ? 26.217 13.559 -12.101 1.00 50.94 105 LYS A O 1
ATOM 902 N N . LYS A 1 106 ? 27.917 14.872 -11.416 1.00 50.09 106 LYS A N 1
ATOM 903 C CA . LYS 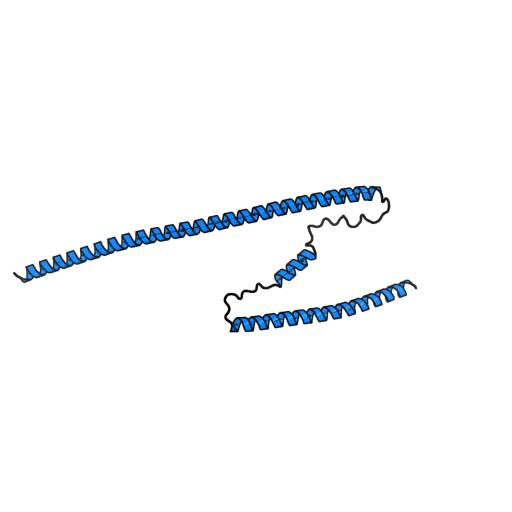A 1 106 ? 27.532 14.991 -9.999 1.00 50.09 106 LYS A CA 1
ATOM 904 C C . LYS A 1 106 ? 26.381 16.007 -9.895 1.00 50.09 106 LYS A C 1
ATOM 906 O O . LYS A 1 106 ? 26.572 17.157 -9.531 1.00 50.09 106 LYS A O 1
ATOM 911 N N . GLY A 1 107 ? 25.179 15.583 -10.271 1.00 47.09 107 GLY A N 1
ATOM 912 C CA . GLY A 1 107 ? 23.921 16.197 -9.849 1.00 47.09 107 GLY A CA 1
ATOM 913 C C . GLY A 1 107 ? 23.216 15.194 -8.945 1.00 47.09 107 GLY A C 1
ATOM 914 O O . GLY A 1 107 ? 23.260 14.003 -9.253 1.00 47.09 107 GLY A O 1
ATOM 915 N N . GLY A 1 108 ? 22.644 15.651 -7.824 1.00 52.16 108 GLY A N 1
ATOM 916 C CA . GLY A 1 108 ? 22.071 14.813 -6.759 1.00 52.16 108 GLY A CA 1
ATOM 917 C C . GLY A 1 108 ? 21.266 13.623 -7.278 1.00 52.16 108 GLY A C 1
ATOM 918 O O . GLY A 1 108 ? 20.651 13.747 -8.334 1.00 52.16 108 GLY A O 1
ATOM 919 N N . LYS A 1 109 ? 21.320 12.486 -6.551 1.00 58.44 109 LYS A N 1
ATOM 920 C CA . LYS A 1 109 ? 20.722 11.178 -6.897 1.00 58.44 109 LYS A CA 1
ATOM 921 C C . LYS A 1 109 ? 19.422 11.366 -7.688 1.00 58.44 109 LYS A C 1
ATOM 923 O O . LYS A 1 109 ? 18.345 11.488 -7.110 1.00 58.44 109 LYS A O 1
ATOM 928 N N . ARG A 1 1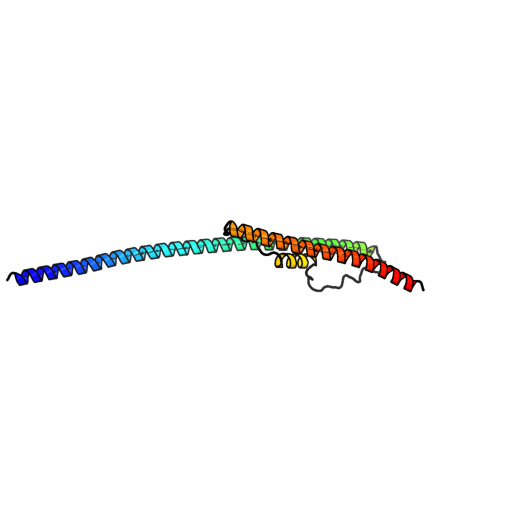10 ? 19.524 11.437 -9.022 1.00 64.31 110 ARG A N 1
ATOM 929 C CA . ARG A 1 110 ? 18.348 11.506 -9.884 1.00 64.31 110 ARG A CA 1
ATOM 930 C C . ARG A 1 110 ? 17.647 10.187 -9.656 1.00 64.31 110 ARG A C 1
ATOM 932 O O . ARG A 1 110 ? 18.266 9.146 -9.870 1.00 64.31 110 ARG A O 1
ATOM 939 N N . GLN A 1 111 ? 16.407 10.257 -9.181 1.00 62.25 111 GLN A N 1
ATOM 940 C CA . GLN A 1 111 ? 15.593 9.080 -8.929 1.00 62.25 111 GLN A CA 1
ATOM 941 C C . GLN A 1 111 ? 15.707 8.164 -10.145 1.00 62.25 111 GLN A C 1
ATOM 943 O O . GLN A 1 111 ? 15.459 8.603 -11.276 1.00 62.25 111 GLN A O 1
ATOM 948 N N . THR A 1 112 ? 16.196 6.945 -9.926 1.00 83.50 112 THR A N 1
ATOM 949 C CA . THR A 1 112 ? 16.490 6.047 -11.041 1.00 83.50 112 THR A CA 1
ATOM 950 C C . THR A 1 112 ? 15.195 5.781 -11.807 1.00 83.50 112 THR A C 1
ATOM 952 O O . THR A 1 112 ? 14.110 5.782 -11.223 1.00 83.50 112 THR A O 1
ATOM 955 N N . GLU A 1 113 ? 15.256 5.541 -13.120 1.00 86.94 113 GLU A N 1
ATOM 956 C CA . GLU A 1 113 ? 14.041 5.230 -13.900 1.00 86.94 113 GLU A CA 1
ATOM 957 C C . GLU A 1 113 ? 13.275 4.028 -13.304 1.00 86.94 113 GLU A C 1
ATOM 959 O O . GLU A 1 113 ? 12.047 3.954 -13.366 1.00 86.94 113 GLU A O 1
ATOM 964 N N . ARG A 1 114 ? 13.989 3.128 -12.609 1.00 82.56 114 ARG A N 1
ATOM 965 C CA . ARG A 1 114 ? 13.413 2.040 -11.812 1.00 82.56 114 ARG A CA 1
ATOM 966 C C . ARG A 1 114 ? 12.595 2.546 -10.621 1.00 82.56 114 ARG A C 1
ATOM 968 O O . ARG A 1 114 ? 11.484 2.066 -10.406 1.00 82.56 114 ARG A O 1
ATOM 975 N N . GLU A 1 115 ? 13.126 3.486 -9.847 1.00 86.88 115 GLU A N 1
ATOM 976 C CA . GLU A 1 115 ? 12.424 4.096 -8.714 1.00 86.88 115 GLU A CA 1
ATOM 977 C C . GLU A 1 115 ? 11.217 4.919 -9.169 1.00 86.88 115 GLU A C 1
ATOM 979 O O . GLU A 1 115 ? 10.150 4.793 -8.572 1.00 86.88 115 GLU A O 1
ATOM 984 N N . LYS A 1 116 ? 11.339 5.685 -10.262 1.00 91.19 116 LYS A N 1
ATOM 985 C CA . LYS A 1 116 ? 10.208 6.420 -10.852 1.00 91.19 116 LYS A CA 1
ATOM 986 C C . LYS A 1 116 ? 9.099 5.473 -11.297 1.00 91.19 116 LYS A C 1
ATOM 988 O O . LYS A 1 116 ? 7.944 5.669 -10.926 1.00 91.19 116 LYS A O 1
ATOM 993 N N . LYS A 1 117 ? 9.445 4.401 -12.024 1.00 91.81 117 LYS A N 1
ATOM 994 C CA . LYS A 1 117 ? 8.483 3.362 -12.422 1.00 91.81 117 LYS A CA 1
ATOM 995 C C . LYS A 1 117 ? 7.804 2.745 -11.200 1.00 91.81 117 LYS A C 1
ATOM 997 O O . LYS A 1 117 ? 6.587 2.590 -11.199 1.00 91.81 117 LYS A O 1
ATOM 1002 N N . LYS A 1 118 ? 8.568 2.414 -10.152 1.00 92.94 118 LYS A N 1
ATOM 1003 C CA . LYS A 1 118 ? 8.019 1.843 -8.914 1.00 92.94 118 LYS A CA 1
ATOM 1004 C C . LYS A 1 118 ? 7.049 2.813 -8.233 1.00 92.94 118 LYS A C 1
ATOM 1006 O O . LYS A 1 118 ? 5.967 2.379 -7.855 1.00 92.94 118 LYS A O 1
ATOM 1011 N N . LYS A 1 119 ? 7.409 4.098 -8.140 1.00 92.81 119 LYS A N 1
ATOM 1012 C CA . LYS A 1 119 ? 6.572 5.158 -7.561 1.00 92.81 119 LYS A CA 1
ATOM 1013 C C . LYS A 1 119 ? 5.249 5.320 -8.320 1.00 92.81 119 LYS A C 1
ATOM 1015 O O . LYS A 1 119 ? 4.189 5.219 -7.711 1.00 92.81 119 LYS A O 1
ATOM 1020 N N . ILE A 1 120 ? 5.301 5.453 -9.647 1.00 93.00 120 ILE A N 1
ATOM 1021 C CA . ILE A 1 120 ? 4.097 5.594 -10.485 1.00 93.00 120 ILE A CA 1
ATOM 1022 C C . ILE A 1 120 ? 3.183 4.367 -10.343 1.00 93.00 120 ILE A C 1
ATOM 1024 O O . ILE A 1 120 ? 1.969 4.502 -10.215 1.00 93.00 120 ILE A O 1
ATOM 1028 N N . LEU A 1 121 ? 3.747 3.154 -10.340 1.00 94.12 121 LEU A N 1
ATOM 1029 C CA . LEU A 1 121 ? 2.952 1.933 -10.174 1.00 94.12 121 LEU A CA 1
ATOM 1030 C C . LEU A 1 121 ? 2.331 1.825 -8.777 1.00 94.12 121 LEU A C 1
ATOM 1032 O O . LEU A 1 121 ? 1.198 1.365 -8.663 1.00 94.12 121 LEU A O 1
ATOM 1036 N N . SER A 1 122 ? 3.033 2.258 -7.724 1.00 92.81 122 SER A N 1
ATOM 1037 C CA . SER A 1 122 ? 2.451 2.300 -6.379 1.00 92.81 122 SER A CA 1
ATOM 1038 C C . SER A 1 122 ? 1.331 3.331 -6.255 1.00 92.81 122 SER A C 1
ATOM 1040 O O . SER A 1 122 ? 0.336 3.033 -5.610 1.00 92.81 122 SER A O 1
ATOM 1042 N N . GLU A 1 123 ? 1.448 4.492 -6.905 1.00 93.44 123 GLU A N 1
ATOM 1043 C CA . GLU A 1 123 ? 0.401 5.526 -6.914 1.00 93.44 123 GLU A CA 1
ATOM 1044 C C . GLU A 1 123 ? -0.859 5.057 -7.656 1.00 93.44 123 GLU A C 1
ATOM 1046 O O . GLU A 1 123 ? -1.976 5.339 -7.232 1.00 93.44 123 GLU A O 1
ATOM 1051 N N . ARG A 1 124 ? -0.694 4.289 -8.743 1.00 93.31 124 ARG A N 1
ATOM 1052 C CA . ARG A 1 124 ? -1.819 3.707 -9.496 1.00 93.31 124 ARG A CA 1
ATOM 1053 C C . ARG A 1 124 ? -2.498 2.548 -8.766 1.00 93.31 124 ARG A C 1
ATOM 1055 O O . ARG A 1 124 ? -3.679 2.291 -8.990 1.00 93.31 124 ARG A O 1
ATOM 1062 N N . ARG A 1 125 ? -1.768 1.816 -7.919 1.00 92.06 125 ARG A N 1
ATOM 1063 C CA . ARG A 1 125 ? -2.295 0.644 -7.216 1.00 92.06 125 ARG A CA 1
ATOM 1064 C C . ARG A 1 125 ? -3.137 1.078 -6.017 1.00 92.06 125 ARG A C 1
ATOM 1066 O O . ARG A 1 125 ? -2.607 1.364 -4.948 1.00 92.06 125 ARG A O 1
ATOM 1073 N N . LYS A 1 126 ? -4.460 1.036 -6.170 1.00 89.38 126 LYS A N 1
ATOM 1074 C CA . LYS A 1 126 ? -5.385 1.212 -5.043 1.00 89.38 126 LYS A CA 1
ATOM 1075 C C . LYS A 1 126 ? -5.368 -0.040 -4.148 1.00 89.38 126 LYS A C 1
ATOM 1077 O O . LYS A 1 126 ? -5.430 -1.152 -4.680 1.00 89.38 126 LYS A O 1
ATOM 1082 N N . PRO A 1 127 ? -5.263 0.101 -2.814 1.00 90.81 127 PRO A N 1
ATOM 1083 C CA . PRO A 1 127 ? -5.373 -1.033 -1.906 1.00 90.81 127 PRO A CA 1
ATOM 1084 C C . PRO A 1 127 ? -6.776 -1.641 -1.999 1.00 90.81 127 PRO A C 1
ATOM 1086 O O . PRO A 1 127 ? -7.774 -0.923 -2.059 1.00 90.81 127 PRO A O 1
ATOM 1089 N N . LEU A 1 128 ? -6.842 -2.970 -2.032 1.00 91.50 128 LEU A N 1
ATOM 1090 C CA . LEU A 1 128 ? -8.098 -3.705 -2.101 1.00 91.50 128 LEU A CA 1
ATOM 1091 C C . LEU A 1 128 ? -8.570 -3.993 -0.673 1.00 91.50 128 LEU A C 1
ATOM 1093 O O . LEU A 1 128 ? -7.947 -4.786 0.023 1.00 91.50 128 LEU A O 1
ATOM 1097 N N . ASN A 1 129 ? -9.640 -3.328 -0.239 1.00 90.75 129 ASN A N 1
ATOM 1098 C CA . ASN A 1 129 ? -10.271 -3.571 1.057 1.00 90.75 129 ASN A CA 1
ATOM 1099 C C . ASN A 1 129 ? -11.634 -4.233 0.829 1.00 90.75 129 ASN A C 1
ATOM 1101 O O . ASN A 1 129 ? -12.574 -3.558 0.409 1.00 90.75 129 ASN A O 1
ATOM 1105 N N . ILE A 1 130 ? -11.712 -5.547 1.050 1.00 93.69 130 ILE A N 1
ATOM 1106 C CA . ILE A 1 130 ? -12.891 -6.365 0.719 1.00 93.69 130 ILE A CA 1
ATOM 1107 C C . ILE A 1 130 ? -13.417 -7.207 1.890 1.00 93.69 130 ILE A C 1
ATOM 1109 O O . ILE A 1 130 ? -14.515 -7.740 1.789 1.00 93.69 130 ILE A O 1
ATOM 1113 N N . ASP A 1 131 ? -12.695 -7.269 3.012 1.00 93.25 131 ASP A N 1
ATOM 1114 C CA . ASP A 1 131 ? -12.976 -8.197 4.125 1.00 93.25 131 ASP A CA 1
ATOM 1115 C C . ASP A 1 131 ? -14.318 -7.942 4.833 1.00 93.25 131 ASP A C 1
ATOM 1117 O O . ASP A 1 131 ? -14.844 -8.801 5.530 1.00 93.25 131 ASP A O 1
ATOM 1121 N N . HIS A 1 132 ? -14.876 -6.746 4.654 1.00 93.12 132 HIS A N 1
ATOM 1122 C CA . HIS A 1 132 ? -16.112 -6.282 5.282 1.00 93.12 132 HIS A CA 1
ATOM 1123 C C . HIS A 1 132 ? -17.274 -6.147 4.279 1.00 93.12 132 HIS A C 1
ATOM 1125 O O . HIS A 1 132 ? -18.312 -5.570 4.609 1.00 93.12 132 HIS A O 1
ATOM 1131 N N . LEU A 1 133 ? -17.100 -6.611 3.034 1.00 95.25 133 LEU A N 1
ATOM 1132 C CA . LEU A 1 133 ? -18.114 -6.507 1.984 1.00 95.25 133 LEU A CA 1
ATOM 1133 C C . LEU A 1 133 ? -19.040 -7.731 1.972 1.00 95.25 133 LEU A C 1
ATOM 1135 O O . LEU A 1 133 ? -18.603 -8.860 2.169 1.00 95.25 133 LEU A O 1
ATOM 1139 N N . SER A 1 134 ? -20.326 -7.498 1.696 1.00 96.12 134 SER A N 1
ATOM 1140 C CA . SER A 1 134 ? -21.306 -8.560 1.442 1.00 96.12 134 SER A CA 1
ATOM 1141 C C . SER A 1 134 ? -21.106 -9.192 0.061 1.00 96.12 134 SER A C 1
ATOM 1143 O O . SER A 1 134 ? -20.471 -8.599 -0.812 1.00 96.12 134 SER A O 1
ATOM 1145 N N . GLU A 1 135 ? -21.687 -10.374 -0.163 1.00 95.75 135 GLU A N 1
ATOM 1146 C CA . GLU A 1 135 ? -21.551 -11.123 -1.420 1.00 95.75 135 GLU A CA 1
ATOM 1147 C C . GLU A 1 135 ? -21.922 -10.294 -2.662 1.00 95.75 135 GLU A C 1
ATOM 1149 O O . GLU A 1 135 ? -21.153 -10.246 -3.622 1.00 95.75 135 GLU A O 1
ATOM 1154 N N . ASP A 1 136 ? -23.044 -9.571 -2.625 1.00 96.38 136 ASP A N 1
ATOM 1155 C CA . ASP A 1 136 ? -23.473 -8.724 -3.745 1.00 96.38 136 ASP A CA 1
ATOM 1156 C C . ASP A 1 136 ? -22.450 -7.623 -4.055 1.00 96.38 136 ASP A C 1
ATOM 1158 O O . ASP A 1 136 ? -22.061 -7.419 -5.206 1.00 96.38 136 ASP A O 1
ATOM 1162 N N . LYS A 1 137 ? -21.911 -6.975 -3.014 1.00 95.75 137 LYS A N 1
ATOM 1163 C CA . LYS A 1 137 ? -20.872 -5.946 -3.168 1.00 95.75 137 LYS A CA 1
ATOM 1164 C C . LYS A 1 137 ? -19.554 -6.526 -3.677 1.00 95.75 137 LYS A C 1
ATOM 1166 O O . LYS A 1 137 ? -18.842 -5.856 -4.424 1.00 95.75 137 LYS A O 1
ATOM 1171 N N . LEU A 1 138 ? -19.219 -7.761 -3.302 1.00 96.38 138 LEU A N 1
ATOM 1172 C CA . LEU A 1 138 ? -18.050 -8.468 -3.831 1.00 96.38 138 LEU A CA 1
ATOM 1173 C C . LEU A 1 138 ? -18.214 -8.776 -5.324 1.00 96.38 138 LEU A C 1
ATOM 1175 O O . LEU A 1 138 ? -17.260 -8.597 -6.083 1.00 96.38 138 LEU A O 1
ATOM 1179 N N . ARG A 1 139 ? -19.415 -9.171 -5.767 1.00 97.00 139 ARG A N 1
ATOM 1180 C CA . ARG A 1 139 ? -19.722 -9.402 -7.191 1.00 97.00 139 ARG A CA 1
ATOM 1181 C C . ARG A 1 139 ? -19.570 -8.123 -8.011 1.00 97.00 139 ARG A C 1
ATOM 1183 O O . ARG A 1 139 ? -18.959 -8.159 -9.079 1.00 97.00 139 ARG A O 1
ATOM 1190 N N . ASP A 1 140 ? -20.053 -6.994 -7.503 1.00 96.94 140 ASP A N 1
ATOM 1191 C CA . ASP A 1 140 ? -19.888 -5.702 -8.177 1.00 96.94 140 ASP A CA 1
ATOM 1192 C C . ASP A 1 140 ? -18.423 -5.254 -8.206 1.00 96.94 140 ASP A C 1
ATOM 1194 O O . ASP A 1 140 ? -17.922 -4.835 -9.253 1.00 96.94 140 ASP A O 1
ATOM 1198 N N . LYS A 1 141 ? -17.685 -5.440 -7.102 1.00 96.06 141 LYS A N 1
ATOM 1199 C CA . LYS A 1 141 ? -16.250 -5.134 -7.061 1.00 96.06 141 LYS A CA 1
ATOM 1200 C C . LYS A 1 141 ? -15.448 -5.995 -8.037 1.00 96.06 141 LYS A C 1
ATOM 1202 O O . LYS A 1 141 ? -14.522 -5.493 -8.673 1.00 96.06 141 LYS A O 1
ATOM 1207 N N . ALA A 1 142 ? -15.806 -7.268 -8.193 1.00 96.88 142 ALA A N 1
ATOM 1208 C CA . ALA A 1 142 ? -15.178 -8.156 -9.166 1.00 96.88 142 ALA A CA 1
ATOM 1209 C C . ALA A 1 142 ? -15.404 -7.672 -10.608 1.00 96.88 142 ALA A C 1
ATOM 1211 O O . ALA A 1 142 ? -14.454 -7.647 -11.390 1.00 96.88 142 ALA A O 1
ATOM 1212 N N . LYS A 1 143 ? -16.622 -7.222 -10.947 1.00 97.69 143 LYS A N 1
ATOM 1213 C CA . LYS A 1 143 ? -16.928 -6.638 -12.266 1.00 97.69 143 LYS A CA 1
ATOM 1214 C C . LYS A 1 143 ? -16.123 -5.363 -12.532 1.00 97.69 143 LYS A C 1
ATOM 1216 O O . LYS A 1 143 ? -15.558 -5.221 -13.612 1.00 97.69 143 LYS A O 1
ATOM 1221 N N . GLU A 1 144 ? -16.018 -4.466 -11.550 1.00 96.06 144 GLU A N 1
ATOM 1222 C CA . GLU A 1 144 ? -15.225 -3.230 -11.663 1.00 96.06 144 GLU A CA 1
ATOM 1223 C C . GLU A 1 144 ? -13.736 -3.528 -11.911 1.00 96.06 144 GLU A C 1
ATOM 1225 O O . GLU A 1 144 ? -13.108 -2.943 -12.798 1.00 96.06 144 GLU A O 1
ATOM 1230 N N . LEU A 1 145 ? -13.162 -4.465 -11.147 1.00 96.19 145 LEU A N 1
ATOM 1231 C CA . LEU A 1 145 ? -11.766 -4.874 -11.309 1.00 96.19 145 LEU A CA 1
ATOM 1232 C C . LEU A 1 145 ? -11.528 -5.539 -12.667 1.00 96.19 145 LEU A C 1
ATOM 1234 O O . LEU A 1 145 ? -10.517 -5.261 -13.310 1.00 96.19 145 LEU A O 1
ATOM 1238 N N . TRP A 1 146 ? -12.460 -6.382 -13.113 1.00 97.75 146 TRP A N 1
ATOM 1239 C CA . TRP A 1 146 ? -12.395 -7.010 -14.428 1.00 97.75 146 TRP A CA 1
ATOM 1240 C C . TRP A 1 146 ? -12.408 -5.968 -15.551 1.00 97.75 146 TRP A C 1
ATOM 1242 O O . TRP A 1 146 ? -11.545 -6.017 -16.427 1.00 97.75 146 TRP A O 1
ATOM 1252 N N . GLN A 1 147 ? -13.308 -4.982 -15.483 1.00 97.81 147 GLN A N 1
ATOM 1253 C CA . GLN A 1 147 ? -13.354 -3.896 -16.463 1.00 97.81 147 GLN A CA 1
ATOM 1254 C C . GLN A 1 147 ? -12.047 -3.094 -16.464 1.00 97.81 147 GLN A C 1
ATOM 1256 O O . GLN A 1 147 ? -11.471 -2.856 -17.519 1.00 97.81 147 GLN A O 1
ATOM 1261 N N . THR A 1 148 ? -11.510 -2.776 -15.282 1.00 96.56 148 THR A N 1
ATOM 1262 C CA . THR A 1 148 ? -10.223 -2.070 -15.159 1.00 96.56 148 THR A CA 1
ATOM 1263 C C . THR A 1 148 ? -9.080 -2.848 -15.821 1.00 96.56 148 THR A C 1
ATOM 1265 O O . THR A 1 148 ? -8.244 -2.263 -16.507 1.00 96.56 148 THR A O 1
ATOM 1268 N N . ILE A 1 149 ? -9.018 -4.171 -15.630 1.00 96.69 149 ILE A N 1
ATOM 1269 C CA . ILE A 1 149 ? -8.011 -5.020 -16.288 1.00 96.69 149 ILE A CA 1
ATOM 1270 C C . ILE A 1 149 ? -8.205 -4.988 -17.803 1.00 96.69 149 ILE A C 1
ATOM 1272 O O . ILE A 1 149 ? -7.227 -4.838 -18.535 1.00 96.69 149 ILE A O 1
ATOM 1276 N N . ARG A 1 150 ? -9.453 -5.089 -18.269 1.00 97.88 150 ARG A N 1
ATOM 1277 C CA . ARG A 1 150 ? -9.780 -5.062 -19.693 1.00 97.88 150 ARG A CA 1
ATOM 1278 C C . ARG A 1 150 ? -9.335 -3.759 -20.360 1.00 97.88 150 ARG A C 1
ATOM 1280 O O . ARG A 1 150 ? -8.734 -3.813 -21.432 1.00 97.88 150 ARG A O 1
ATOM 1287 N N . ASP A 1 151 ? -9.570 -2.623 -19.712 1.00 97.56 151 ASP A N 1
ATOM 1288 C CA . ASP A 1 151 ? -9.167 -1.306 -20.213 1.00 97.56 151 ASP A CA 1
ATOM 1289 C C . ASP A 1 151 ? -7.634 -1.183 -20.277 1.00 97.56 151 ASP A C 1
ATOM 1291 O O . ASP A 1 151 ? -7.076 -0.774 -21.296 1.00 97.56 151 ASP A O 1
ATOM 1295 N N . LEU A 1 152 ? -6.924 -1.639 -19.236 1.00 97.31 152 LEU A N 1
ATOM 1296 C CA . LEU A 1 152 ? -5.455 -1.660 -19.218 1.00 97.31 152 LEU A CA 1
ATOM 1297 C C . LEU A 1 152 ? -4.858 -2.570 -20.304 1.00 97.31 152 LEU A C 1
ATOM 1299 O O . LEU A 1 152 ? -3.794 -2.271 -20.853 1.00 97.31 152 LEU A O 1
ATOM 1303 N N . GLU A 1 153 ? -5.508 -3.693 -20.617 1.00 97.88 153 GLU A N 1
ATOM 1304 C CA . GLU A 1 153 ? -5.102 -4.561 -21.724 1.00 97.88 153 GLU A CA 1
ATOM 1305 C C . GLU A 1 153 ? -5.304 -3.898 -23.087 1.00 97.88 153 GLU A C 1
ATOM 1307 O O . GLU A 1 153 ? -4.430 -4.026 -23.949 1.00 97.88 153 GLU A O 1
ATOM 1312 N N . ALA A 1 154 ? -6.408 -3.171 -23.273 1.00 97.88 154 ALA A N 1
ATOM 1313 C CA . ALA A 1 154 ? -6.665 -2.411 -24.491 1.00 97.88 154 ALA A CA 1
ATOM 1314 C C . ALA A 1 154 ? -5.608 -1.313 -24.693 1.00 97.88 154 ALA A C 1
ATOM 1316 O O . ALA A 1 154 ? -4.958 -1.270 -25.737 1.00 97.88 154 ALA A O 1
ATOM 1317 N N . GLU A 1 155 ? -5.322 -0.512 -23.661 1.00 98.06 155 GLU A N 1
ATOM 1318 C CA . GLU A 1 155 ? -4.262 0.506 -23.717 1.00 98.06 155 GLU A CA 1
ATOM 1319 C C . GLU A 1 155 ? -2.891 -0.105 -24.045 1.00 98.06 155 GLU A C 1
ATOM 1321 O O . GLU A 1 155 ? -2.115 0.436 -24.840 1.00 98.06 155 GLU A O 1
ATOM 1326 N N . LYS A 1 156 ? -2.569 -1.254 -23.439 1.00 98.12 156 LYS A N 1
ATOM 1327 C CA . LYS A 1 156 ? -1.321 -1.970 -23.720 1.00 98.12 156 LYS A CA 1
ATOM 1328 C C . LYS A 1 156 ? -1.250 -2.404 -25.184 1.00 98.12 156 LYS A C 1
ATOM 1330 O O . LYS A 1 156 ? -0.175 -2.286 -25.775 1.00 98.12 156 LYS A O 1
ATOM 1335 N N . PHE A 1 157 ? -2.343 -2.910 -25.747 1.00 98.12 157 PHE A N 1
ATOM 1336 C CA . PHE A 1 157 ? -2.407 -3.313 -27.150 1.00 98.12 157 PHE A CA 1
ATOM 1337 C C . PHE A 1 157 ? -2.142 -2.122 -28.080 1.00 98.12 157 PHE A C 1
ATOM 1339 O O . PHE A 1 157 ? -1.233 -2.185 -28.911 1.00 98.12 157 PHE A O 1
ATOM 1346 N N . ASP A 1 158 ? -2.827 -0.999 -27.866 1.00 98.31 158 ASP A N 1
ATOM 1347 C CA . ASP A 1 158 ? -2.646 0.211 -28.675 1.00 98.31 158 ASP A CA 1
ATOM 1348 C C . ASP A 1 158 ? -1.204 0.737 -28.611 1.00 98.31 158 ASP A C 1
ATOM 1350 O O . ASP A 1 158 ? -0.609 1.115 -29.626 1.00 98.31 158 ASP A O 1
ATOM 1354 N N . LEU A 1 159 ? -0.590 0.709 -27.422 1.00 98.44 159 LEU A N 1
ATOM 1355 C CA . LEU A 1 159 ? 0.816 1.076 -27.244 1.00 98.44 159 LEU A CA 1
ATOM 1356 C C . LEU A 1 159 ? 1.769 0.123 -27.978 1.00 98.44 159 LEU A C 1
ATOM 1358 O O . LEU A 1 159 ? 2.787 0.573 -28.509 1.00 98.44 159 LEU A O 1
ATOM 1362 N N . GLN A 1 160 ? 1.465 -1.175 -28.024 1.00 98.12 160 GLN A N 1
ATOM 1363 C CA . GLN A 1 160 ? 2.266 -2.157 -28.758 1.00 98.12 160 GLN A CA 1
ATOM 1364 C C . GLN A 1 160 ? 2.188 -1.932 -30.271 1.00 98.12 160 GLN A C 1
ATOM 1366 O O . GLN A 1 160 ? 3.228 -1.942 -30.936 1.00 98.12 160 GLN A O 1
ATOM 1371 N N . GLU A 1 161 ? 0.999 -1.669 -30.812 1.00 98.00 161 GLU A N 1
ATOM 1372 C CA . GLU A 1 161 ? 0.822 -1.361 -32.235 1.00 98.00 161 GLU A CA 1
ATOM 1373 C C . GLU A 1 161 ? 1.498 -0.038 -32.610 1.00 98.00 161 GLU A C 1
ATOM 1375 O O . GLU A 1 161 ? 2.260 0.032 -33.583 1.00 98.00 161 GLU A O 1
ATOM 1380 N N . LYS A 1 162 ? 1.345 0.993 -31.770 1.00 98.25 162 LYS A N 1
ATOM 1381 C CA . LYS A 1 162 ? 2.068 2.259 -31.927 1.00 98.25 162 LYS A CA 1
ATOM 1382 C C . LYS A 1 162 ? 3.582 2.050 -31.930 1.00 98.25 162 LYS A C 1
ATOM 1384 O O . LYS A 1 162 ? 4.272 2.612 -32.779 1.00 98.25 162 LYS A O 1
ATOM 1389 N N . PHE A 1 163 ? 4.105 1.223 -31.026 1.00 97.75 163 PHE A N 1
ATOM 1390 C CA . PHE A 1 163 ? 5.535 0.928 -30.957 1.00 97.75 163 PHE A CA 1
ATOM 1391 C C . PHE A 1 163 ? 6.047 0.222 -32.222 1.00 97.75 163 PHE A C 1
ATOM 1393 O O . PHE A 1 163 ? 7.106 0.585 -32.739 1.00 97.75 163 PHE A O 1
ATOM 1400 N N . LYS A 1 164 ? 5.294 -0.746 -32.765 1.00 97.81 164 LYS A N 1
ATOM 1401 C CA . LYS A 1 164 ? 5.634 -1.410 -34.038 1.00 97.81 164 LYS A CA 1
ATOM 1402 C C . LYS A 1 164 ? 5.713 -0.404 -35.185 1.00 97.81 164 LYS A C 1
ATOM 1404 O O . LYS A 1 164 ? 6.702 -0.398 -35.920 1.00 97.81 164 LYS A O 1
ATOM 1409 N N . ARG A 1 165 ? 4.719 0.483 -35.296 1.00 97.81 165 ARG A N 1
ATOM 1410 C CA . ARG A 1 165 ? 4.694 1.545 -36.310 1.00 97.81 165 ARG A CA 1
ATOM 1411 C C . ARG A 1 165 ? 5.886 2.492 -36.170 1.00 97.81 165 ARG A C 1
ATOM 1413 O O . ARG A 1 165 ? 6.592 2.729 -37.146 1.00 97.81 165 ARG A O 1
ATOM 1420 N N . GLN A 1 166 ? 6.168 2.968 -34.958 1.00 98.06 166 GLN A N 1
ATOM 1421 C CA . GLN A 1 166 ? 7.318 3.839 -34.698 1.00 98.06 166 GLN A CA 1
ATOM 1422 C C . GLN A 1 166 ? 8.643 3.161 -35.058 1.00 98.06 166 GLN A C 1
ATOM 1424 O O . GLN A 1 166 ? 9.534 3.798 -35.612 1.00 98.06 166 GLN A O 1
ATOM 1429 N N . LYS A 1 167 ? 8.782 1.857 -34.792 1.00 98.19 167 LYS A N 1
ATOM 1430 C CA . LYS A 1 167 ? 9.981 1.098 -35.167 1.00 98.19 167 LYS A CA 1
ATOM 1431 C C . LYS A 1 167 ? 10.182 1.066 -36.684 1.00 98.19 167 LYS A C 1
ATOM 1433 O O . LYS A 1 167 ? 11.313 1.223 -37.143 1.00 98.19 167 LYS A O 1
ATOM 1438 N N . TYR A 1 168 ? 9.106 0.893 -37.451 1.00 97.88 168 TYR A N 1
ATOM 1439 C CA . TYR A 1 168 ? 9.157 0.978 -38.910 1.00 97.88 168 TYR A CA 1
ATOM 1440 C C . TYR A 1 168 ? 9.546 2.387 -39.380 1.00 97.88 168 TYR A C 1
ATOM 1442 O O . TYR A 1 168 ? 10.496 2.532 -40.147 1.00 97.88 168 TYR A O 1
ATOM 1450 N N . GLU A 1 169 ? 8.884 3.425 -38.862 1.00 98.12 169 GLU A N 1
ATOM 1451 C CA . GLU A 1 169 ? 9.173 4.825 -39.206 1.00 98.12 169 GLU A CA 1
ATOM 1452 C C . GLU A 1 169 ? 10.637 5.191 -38.912 1.00 98.12 169 GLU A C 1
ATOM 1454 O O . GLU A 1 169 ? 11.302 5.797 -39.749 1.00 98.12 169 GLU A O 1
ATOM 1459 N N . ILE A 1 170 ? 11.185 4.751 -37.774 1.00 98.00 170 ILE A N 1
ATOM 1460 C CA . ILE A 1 170 ? 12.599 4.944 -37.421 1.00 98.00 170 ILE A CA 1
ATOM 1461 C C . ILE A 1 170 ? 13.529 4.304 -38.457 1.00 98.00 170 ILE A C 1
ATOM 1463 O O . ILE A 1 170 ? 14.530 4.916 -38.829 1.00 98.00 170 ILE A O 1
ATOM 1467 N N . ASN A 1 171 ? 13.226 3.094 -38.933 1.00 96.88 171 ASN A N 1
ATOM 1468 C CA . ASN A 1 171 ? 14.045 2.434 -39.951 1.00 96.88 171 ASN A CA 1
ATOM 1469 C C . ASN A 1 171 ? 14.011 3.198 -41.281 1.00 96.88 171 ASN A C 1
ATOM 1471 O O . ASN A 1 171 ? 15.061 3.440 -41.871 1.00 96.88 171 ASN A O 1
ATOM 1475 N N . VAL A 1 172 ? 12.827 3.640 -41.715 1.00 97.75 172 VAL A N 1
ATOM 1476 C CA . VAL A 1 172 ? 12.676 4.455 -42.930 1.00 97.75 172 VAL A CA 1
ATOM 1477 C C . VAL A 1 172 ? 13.448 5.768 -42.805 1.00 97.75 172 VAL A C 1
ATOM 1479 O O . VAL A 1 172 ? 14.176 6.146 -43.720 1.00 97.75 172 VAL A O 1
ATOM 1482 N N . LEU A 1 173 ? 13.337 6.454 -41.665 1.00 97.62 173 LEU A N 1
ATOM 1483 C CA . LEU A 1 173 ? 14.057 7.702 -41.414 1.00 97.62 173 LEU A CA 1
ATOM 1484 C C . LEU A 1 173 ? 15.575 7.499 -41.419 1.00 97.62 173 LEU A C 1
ATOM 1486 O O . LEU A 1 173 ? 16.288 8.317 -41.991 1.00 97.62 173 LEU A O 1
ATOM 1490 N N . ARG A 1 174 ? 16.074 6.401 -40.840 1.00 96.44 174 ARG A N 1
ATOM 1491 C CA . ARG A 1 174 ? 17.504 6.057 -40.883 1.00 96.44 174 ARG A CA 1
ATOM 1492 C C . ARG A 1 174 ? 18.002 5.850 -42.309 1.00 96.44 174 ARG A C 1
ATOM 1494 O O . ARG A 1 174 ? 19.060 6.374 -42.644 1.00 96.44 174 ARG A O 1
ATOM 1501 N N . ASN A 1 175 ? 17.234 5.145 -43.138 1.00 95.56 175 ASN A N 1
ATOM 1502 C CA . ASN A 1 175 ? 17.584 4.943 -44.544 1.00 95.56 175 ASN A CA 1
ATOM 1503 C C . ASN A 1 175 ? 17.616 6.278 -45.294 1.00 95.56 175 ASN A C 1
ATOM 1505 O O . ASN A 1 175 ? 18.630 6.604 -45.894 1.00 95.56 175 ASN A O 1
ATOM 1509 N N . ARG A 1 176 ? 16.579 7.115 -45.142 1.00 96.06 176 ARG A N 1
ATOM 1510 C CA . ARG A 1 176 ? 16.534 8.455 -45.751 1.00 96.06 176 ARG A CA 1
ATOM 1511 C C . ARG A 1 176 ? 17.736 9.313 -45.362 1.00 96.06 176 ARG A C 1
ATOM 1513 O O . ARG A 1 176 ? 18.326 9.954 -46.222 1.00 96.06 176 ARG A O 1
ATOM 1520 N N . VAL A 1 177 ? 18.107 9.326 -44.080 1.00 96.31 177 VAL A N 1
ATOM 1521 C CA . VAL A 1 177 ? 19.300 10.052 -43.615 1.00 96.31 177 VAL A CA 1
ATOM 1522 C C . VAL A 1 177 ? 20.558 9.507 -44.289 1.00 96.31 177 VAL A C 1
ATOM 1524 O O . VAL A 1 177 ? 21.352 10.296 -44.788 1.00 96.31 177 VAL A O 1
ATOM 1527 N N . SER A 1 178 ? 20.724 8.182 -44.349 1.00 93.75 178 SER A N 1
ATOM 1528 C CA . SER A 1 178 ? 21.882 7.576 -45.011 1.00 93.75 178 SER A CA 1
ATOM 1529 C C . SER A 1 178 ? 21.938 7.891 -46.504 1.00 93.75 178 SER A C 1
ATOM 1531 O O . SER A 1 178 ? 23.033 8.089 -47.019 1.00 93.75 178 SER A O 1
ATOM 1533 N N . ASP A 1 179 ? 20.803 7.905 -47.196 1.00 93.69 179 ASP A N 1
ATOM 1534 C CA . ASP A 1 179 ? 20.749 8.159 -48.635 1.00 93.69 179 ASP A CA 1
ATOM 1535 C C . ASP A 1 179 ? 21.080 9.625 -48.939 1.00 93.69 179 ASP A C 1
ATOM 1537 O O . ASP A 1 179 ? 21.863 9.907 -49.840 1.00 93.69 179 ASP A O 1
ATOM 1541 N N . HIS A 1 180 ? 20.580 10.559 -48.123 1.00 90.88 180 HIS A N 1
ATOM 1542 C CA . HIS A 1 180 ? 20.908 11.984 -48.234 1.00 90.88 180 HIS A CA 1
ATOM 1543 C C . HIS A 1 180 ? 22.342 12.338 -47.804 1.00 90.88 180 HIS A C 1
ATOM 1545 O O . HIS A 1 180 ? 22.810 13.418 -48.139 1.00 90.88 180 HIS A O 1
ATOM 1551 N N . GLN A 1 181 ? 23.034 11.464 -47.065 1.00 85.38 181 GLN A N 1
ATOM 1552 C CA . GLN A 1 181 ? 24.445 11.637 -46.683 1.00 85.38 181 GLN A CA 1
ATOM 1553 C C . GLN A 1 181 ? 25.435 11.035 -47.690 1.00 85.38 181 GLN A C 1
ATOM 1555 O O . GLN A 1 181 ? 26.634 11.269 -47.567 1.00 85.38 181 GLN A O 1
ATOM 1560 N N . LYS A 1 182 ? 24.959 10.218 -48.639 1.00 71.62 182 LYS A N 1
ATOM 1561 C CA . LYS A 1 182 ? 25.780 9.601 -49.696 1.00 71.62 182 LYS A CA 1
ATOM 1562 C C . LYS A 1 182 ? 25.877 10.452 -50.970 1.00 71.62 182 LYS A C 1
ATOM 1564 O O . LYS A 1 182 ? 26.534 10.022 -51.915 1.00 71.62 182 LYS A O 1
ATOM 1569 N N . VAL A 1 183 ? 25.212 11.607 -50.990 1.00 53.56 183 VAL A N 1
ATOM 1570 C CA . VAL A 1 183 ? 25.347 12.666 -52.004 1.00 53.56 183 VAL A CA 1
ATOM 1571 C C . VAL A 1 183 ? 26.388 13.662 -51.515 1.00 53.56 183 VAL A C 1
ATOM 1573 O O . VAL A 1 183 ? 27.233 14.062 -52.341 1.00 53.56 183 VAL A O 1
#

Foldseek 3Di:
DVVVVVVVVVVVVVVVVVVVVVVVVVVVVVVVVVVVVVVVVVVVVVVVVVVVVVVVVVVVVVVVVVVVVVVVVVVVVVVVVVVVVVVVVVVVVDPDDDDPPPPPPPDPDDQPVVNVVVVVVVVVDDDDDPPPDDPVVVVVVVVVVVVVVVVVVVVVVVVVVVVVVVVVVVVVVVVVVVVVVVD

Secondary structure (DSSP, 8-state):
-HHHHHHHHHHHHHHHHHHHHHHHHHHHHHHHHHHHHHHHHHHHHHHHHHHHHHHHHHHHHHHHHHHHHHHHHHHHHHHHHHHHHHHHHHHTT----STTSSS----S-PPPHHHHHHHHHHHH------TT--HHHHHHHHHHHHHHHHHHHHHHHHHHHHHHHHHHHHHHHHHHHHHHH--